Protein AF-K9VUQ5-F1 (afdb_monomer)

Nearest PDB structures (foldseek):
  5mh3-assembly1_B  TM=8.249E-01  e=7.257E-09  Magallana gigas
  5mh2-assembly2_D  TM=8.139E-01  e=1.874E-08  Magallana gigas
  8jea-assembly1_D  TM=8.237E-01  e=3.919E-08  Magallana gigas
  5idb-assembly1_A  TM=8.274E-01  e=6.639E-08  Magallana gigas

Structure (mmCIF, N/CA/C/O backbone):
data_AF-K9VUQ5-F1
#
_entry.id   AF-K9VUQ5-F1
#
loop_
_atom_site.group_PDB
_atom_site.id
_atom_site.type_symbol
_atom_site.label_atom_id
_atom_site.label_alt_id
_atom_site.label_comp_id
_atom_site.label_asym_id
_atom_site.label_entity_id
_atom_site.label_seq_id
_atom_site.pdbx_PDB_ins_code
_atom_site.Cartn_x
_atom_site.Cartn_y
_atom_site.Cartn_z
_atom_site.occupancy
_atom_site.B_iso_or_equiv
_atom_site.auth_seq_id
_atom_site.auth_comp_id
_atom_site.auth_asym_id
_atom_site.auth_atom_id
_atom_site.pdbx_PDB_model_num
ATOM 1 N N . MET A 1 1 ? -38.037 -25.440 18.775 1.00 48.84 1 MET A N 1
ATOM 2 C CA . MET A 1 1 ? -38.163 -24.952 20.165 1.00 48.84 1 MET A CA 1
ATOM 3 C C . MET A 1 1 ? -39.596 -24.465 20.333 1.00 48.84 1 MET A C 1
ATOM 5 O O . MET A 1 1 ? -39.983 -23.509 19.670 1.00 48.84 1 MET A O 1
ATOM 9 N N . GLU A 1 2 ? -40.424 -25.230 21.042 1.00 38.12 2 GLU A N 1
ATOM 10 C CA . GLU A 1 2 ? -41.882 -25.057 21.066 1.00 38.12 2 GLU A CA 1
ATOM 11 C C . GLU A 1 2 ? -42.329 -23.826 21.869 1.00 38.12 2 GLU A C 1
ATOM 13 O O . GLU A 1 2 ? -41.774 -23.499 22.917 1.00 38.12 2 GLU A O 1
ATOM 18 N N . ARG A 1 3 ? -43.393 -23.163 21.392 1.00 41.94 3 ARG A N 1
ATOM 19 C CA . ARG A 1 3 ? -44.036 -21.991 22.024 1.00 41.94 3 ARG A CA 1
ATOM 20 C C . ARG A 1 3 ? -44.615 -22.270 23.426 1.00 41.94 3 ARG A C 1
ATOM 22 O O . ARG A 1 3 ? -45.035 -21.328 24.096 1.00 41.94 3 ARG A O 1
ATOM 29 N N . SER A 1 4 ? -44.646 -23.526 23.867 1.00 36.38 4 SER A N 1
ATOM 30 C CA . SER A 1 4 ? -45.128 -23.973 25.179 1.00 36.38 4 SER A CA 1
ATOM 31 C C . SER A 1 4 ? -44.138 -23.677 26.316 1.00 36.38 4 SER A C 1
ATOM 33 O O . SER A 1 4 ? -44.579 -23.310 27.402 1.00 36.38 4 SER A O 1
ATOM 35 N N . SER A 1 5 ? -42.819 -23.707 26.078 1.00 45.66 5 SER A N 1
ATOM 36 C CA . SER A 1 5 ? -41.818 -23.451 27.136 1.00 45.66 5 SER A CA 1
ATOM 37 C C . SER A 1 5 ? -41.701 -21.980 27.561 1.00 45.66 5 SER A C 1
ATOM 39 O O . SER A 1 5 ? -41.252 -21.701 28.667 1.00 45.66 5 SER A O 1
ATOM 41 N N . LEU A 1 6 ? -42.135 -21.024 26.731 1.00 43.19 6 LEU A N 1
ATOM 42 C CA . LEU A 1 6 ? -42.041 -19.587 27.042 1.00 43.19 6 LEU A CA 1
ATOM 43 C C . LEU A 1 6 ? -43.149 -19.073 27.975 1.00 43.19 6 LEU A C 1
ATOM 45 O O . LEU A 1 6 ? -43.000 -18.000 28.553 1.00 43.19 6 LEU A O 1
ATOM 49 N N . ARG A 1 7 ? -44.258 -19.810 28.139 1.00 43.62 7 ARG A N 1
ATOM 50 C CA . ARG A 1 7 ? -45.350 -19.389 29.037 1.00 43.62 7 ARG A CA 1
ATOM 51 C C . ARG A 1 7 ? -45.044 -19.667 30.509 1.00 43.62 7 ARG A C 1
ATOM 53 O O . ARG A 1 7 ? -45.490 -18.897 31.350 1.00 43.62 7 ARG A O 1
ATOM 60 N N . ASN A 1 8 ? -44.220 -20.674 30.805 1.00 41.41 8 ASN A N 1
ATOM 61 C CA . ASN A 1 8 ? -43.846 -21.006 32.184 1.00 41.41 8 ASN A CA 1
ATOM 62 C C . ASN A 1 8 ? -42.794 -20.052 32.775 1.00 41.41 8 ASN A C 1
ATOM 64 O O . ASN A 1 8 ? -42.746 -19.888 33.983 1.00 41.41 8 ASN A O 1
ATOM 68 N N . LEU A 1 9 ? -42.027 -19.335 31.946 1.00 44.56 9 LEU A N 1
ATOM 69 C CA . LEU A 1 9 ? -41.066 -18.322 32.413 1.00 44.56 9 LEU A CA 1
ATOM 70 C C . LEU A 1 9 ? -41.719 -17.008 32.876 1.00 44.56 9 LEU A C 1
ATOM 72 O O . LEU A 1 9 ? -41.051 -16.168 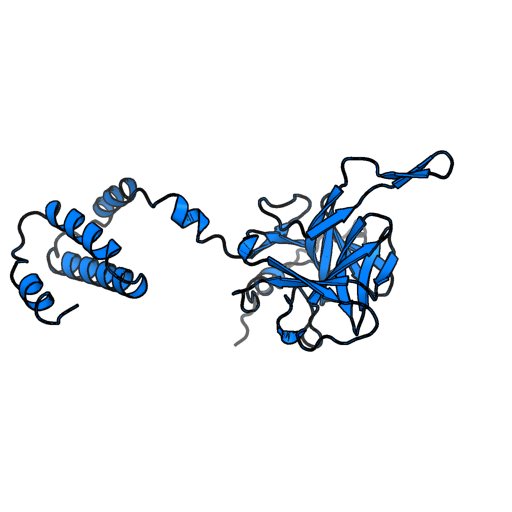33.469 1.00 44.56 9 LEU A O 1
ATOM 76 N N . LYS A 1 10 ? -43.014 -16.800 32.605 1.00 40.81 10 LYS A N 1
ATOM 77 C CA . LYS A 1 10 ? -43.713 -15.548 32.941 1.00 40.81 10 LYS A CA 1
ATOM 78 C C . LYS A 1 10 ? -44.350 -15.547 34.337 1.00 40.81 10 LYS A C 1
ATOM 80 O O . LYS A 1 10 ? -44.844 -14.504 34.748 1.00 40.81 10 LYS A O 1
ATOM 85 N N . ALA A 1 11 ? -44.361 -16.684 35.037 1.00 40.41 11 ALA A N 1
ATOM 86 C CA . ALA A 1 11 ? -45.108 -16.866 36.285 1.00 40.41 11 ALA A CA 1
ATOM 87 C C . ALA A 1 11 ? -44.246 -16.876 37.565 1.00 40.41 11 ALA A C 1
ATOM 89 O O . ALA A 1 11 ? -44.804 -16.958 38.652 1.00 40.41 11 ALA A O 1
ATOM 90 N N . GLU A 1 12 ? -42.919 -16.754 37.463 1.00 44.44 12 GLU A N 1
ATOM 91 C CA . GLU A 1 12 ? -41.999 -16.882 38.611 1.00 44.44 12 GLU A CA 1
ATOM 92 C C . GLU A 1 12 ? -41.238 -15.597 38.973 1.00 44.44 12 GLU A C 1
ATOM 94 O O . GLU A 1 12 ? -40.367 -15.616 39.833 1.00 44.44 12 GLU A O 1
ATOM 99 N N . PHE A 1 13 ? -41.586 -14.449 38.384 1.00 42.06 13 PHE A N 1
ATOM 100 C CA . PHE A 1 13 ? -40.998 -13.158 38.767 1.00 42.06 13 PHE A CA 1
ATOM 101 C C . PHE A 1 13 ? -41.789 -12.519 39.921 1.00 42.06 13 PHE A C 1
ATOM 103 O O . PHE A 1 13 ? -42.431 -11.479 39.776 1.00 42.06 13 PHE A O 1
ATOM 110 N N . VAL A 1 14 ? -41.783 -13.180 41.079 1.00 47.03 14 VAL A N 1
ATOM 111 C CA . VAL A 1 14 ? -42.100 -12.538 42.360 1.00 47.03 14 VAL A CA 1
ATOM 112 C C . VAL A 1 14 ? -40.761 -12.138 42.961 1.00 47.03 14 VAL A C 1
ATOM 114 O O . VAL A 1 14 ? -39.924 -12.993 43.215 1.00 47.03 14 VAL A O 1
ATOM 117 N N . ALA A 1 15 ? -40.545 -10.832 43.114 1.00 45.41 15 ALA A N 1
ATOM 118 C CA . ALA A 1 15 ? -39.272 -10.250 43.520 1.00 45.41 15 ALA A CA 1
ATOM 119 C C . ALA A 1 15 ? -38.784 -10.818 44.864 1.00 45.41 15 ALA A C 1
ATOM 121 O O . ALA A 1 15 ? -39.223 -10.389 45.932 1.00 45.41 15 ALA A O 1
ATOM 122 N N . THR A 1 16 ? -37.842 -11.753 44.803 1.00 49.34 16 THR A N 1
ATOM 123 C CA . THR A 1 16 ? -37.034 -12.176 45.943 1.00 49.34 16 THR A CA 1
ATOM 124 C C . THR A 1 16 ? -35.570 -12.078 45.547 1.00 49.34 16 THR A C 1
ATOM 126 O O . THR A 1 16 ? -35.082 -12.878 44.763 1.00 49.34 16 THR A O 1
ATOM 129 N N . ASP A 1 17 ? -34.903 -11.085 46.129 1.00 52.75 17 ASP A N 1
ATOM 130 C CA . ASP A 1 17 ? -33.457 -10.859 46.116 1.00 52.75 17 ASP A CA 1
ATOM 131 C C . ASP A 1 17 ? -32.807 -10.493 44.750 1.00 52.75 17 ASP A C 1
ATOM 133 O O . ASP A 1 17 ? -32.582 -11.359 43.900 1.00 52.75 17 ASP A O 1
ATOM 137 N N . PRO A 1 18 ? -32.392 -9.221 44.548 1.00 55.34 18 PRO A N 1
ATOM 138 C CA . PRO A 1 18 ? -31.758 -8.760 43.307 1.00 55.34 18 PRO A CA 1
ATOM 139 C C . PRO A 1 18 ? -30.429 -9.463 42.970 1.00 55.34 18 PRO A C 1
ATOM 141 O O . PRO A 1 18 ? -29.940 -9.340 41.844 1.00 55.34 18 PRO A O 1
ATOM 144 N N . VAL A 1 19 ? -29.825 -10.204 43.907 1.00 53.72 19 VAL A N 1
ATOM 145 C CA . VAL A 1 19 ? -28.597 -10.973 43.655 1.00 53.72 19 VAL A CA 1
ATOM 146 C C . VAL A 1 19 ? -28.879 -12.270 42.884 1.00 53.72 19 VAL A C 1
ATOM 148 O O . VAL A 1 19 ? -28.061 -12.661 42.046 1.00 53.72 19 VAL A O 1
ATOM 151 N N . GLN A 1 20 ? -30.032 -12.918 43.094 1.00 56.69 20 GLN A N 1
ATOM 152 C CA . GLN A 1 20 ? -30.390 -14.146 42.364 1.00 56.69 20 GLN A CA 1
ATOM 153 C C . GLN A 1 20 ? -30.777 -13.862 40.903 1.00 56.69 20 GLN A C 1
ATOM 155 O O . GLN A 1 20 ? -30.448 -14.646 40.008 1.00 56.69 20 GLN A O 1
ATOM 160 N N . ASP A 1 21 ? -31.358 -12.692 40.635 1.00 59.81 21 ASP A N 1
ATOM 161 C CA . ASP A 1 21 ? -31.778 -12.281 39.290 1.00 59.81 21 ASP A CA 1
ATOM 162 C C . ASP A 1 21 ? -30.604 -12.053 38.324 1.00 59.81 21 ASP A C 1
ATOM 164 O O . ASP A 1 21 ? -30.728 -12.248 37.109 1.00 59.81 21 ASP A O 1
ATOM 168 N N . LEU A 1 22 ? -29.419 -11.704 38.836 1.00 59.09 22 LEU A N 1
ATOM 169 C CA . LEU A 1 22 ? -28.248 -11.449 37.996 1.00 59.09 22 LEU A CA 1
ATOM 170 C C . LEU A 1 22 ? -27.691 -12.734 37.355 1.00 59.09 22 LEU A C 1
ATOM 172 O O . LEU A 1 22 ? -27.205 -12.702 36.219 1.00 59.09 22 LEU A O 1
ATOM 176 N N . ASP A 1 23 ? -27.766 -13.870 38.052 1.00 60.41 23 ASP A N 1
ATOM 177 C CA . ASP A 1 23 ? -27.274 -15.154 37.535 1.00 60.41 23 ASP A CA 1
ATOM 178 C C . ASP A 1 23 ? -28.231 -15.741 36.482 1.00 60.41 23 ASP A C 1
ATOM 180 O O . ASP A 1 23 ? -27.802 -16.319 35.477 1.00 60.41 23 ASP A O 1
ATOM 184 N N . ILE A 1 24 ? -29.533 -15.476 36.637 1.00 68.25 24 ILE A N 1
ATOM 185 C CA . ILE A 1 24 ? -30.567 -15.782 35.640 1.00 68.25 24 ILE A CA 1
ATOM 186 C C . ILE A 1 24 ? -30.350 -14.941 34.373 1.00 68.25 24 ILE A C 1
ATOM 188 O O . ILE A 1 24 ? -30.341 -15.482 33.264 1.00 68.25 24 ILE A O 1
ATOM 192 N N . MET A 1 25 ? -30.076 -13.640 34.515 1.00 65.25 25 MET A N 1
ATOM 193 C CA . MET A 1 25 ? -29.804 -12.749 33.378 1.00 65.25 25 MET A CA 1
ATOM 194 C C . MET A 1 25 ? -28.535 -13.145 32.607 1.00 65.25 25 MET A C 1
ATOM 196 O O . MET A 1 25 ? -28.525 -13.111 31.372 1.00 65.25 25 MET A O 1
ATOM 200 N N . LYS A 1 26 ? -27.483 -13.605 33.300 1.00 64.25 26 LYS A N 1
ATOM 201 C CA . LYS A 1 26 ? -26.277 -14.159 32.657 1.00 64.25 26 LYS A CA 1
ATOM 202 C C . LYS A 1 26 ? -26.592 -15.403 31.826 1.00 64.25 26 LYS A C 1
ATOM 204 O O . LYS A 1 26 ? -26.171 -15.469 30.670 1.00 64.25 26 LYS A O 1
ATOM 209 N N . ARG A 1 27 ? -27.370 -16.350 32.363 1.00 71.56 27 ARG A N 1
ATOM 210 C CA . ARG A 1 27 ? -27.787 -17.568 31.638 1.00 71.56 27 ARG A CA 1
ATOM 211 C C . ARG A 1 27 ? -28.717 -17.274 30.461 1.00 71.56 27 ARG A C 1
ATOM 213 O O . ARG A 1 27 ? -28.626 -17.942 29.439 1.00 71.56 27 ARG A O 1
ATOM 220 N N . LEU A 1 28 ? -29.579 -16.264 30.567 1.00 66.06 28 LEU A N 1
ATOM 221 C CA . LEU A 1 28 ? -30.448 -15.851 29.461 1.00 66.06 28 LEU A CA 1
ATOM 222 C C . LEU A 1 28 ? -29.658 -15.161 28.340 1.00 66.06 28 LEU A C 1
ATOM 224 O O . LEU A 1 28 ? -29.925 -15.406 27.166 1.00 66.06 28 LEU A O 1
ATOM 228 N N . SER A 1 29 ? -28.645 -14.354 28.676 1.00 68.62 29 SER A N 1
ATOM 229 C CA . SER A 1 29 ? -27.819 -13.662 27.675 1.00 68.62 29 SER A CA 1
ATOM 230 C C . SER A 1 29 ? -26.992 -14.599 26.786 1.00 68.62 29 SER A C 1
ATOM 232 O O . SER A 1 29 ? -26.727 -14.255 25.637 1.00 68.62 29 SER A O 1
ATOM 234 N N . SER A 1 30 ? -26.626 -15.793 27.268 1.00 70.56 30 SER A N 1
ATOM 235 C CA . SER A 1 30 ? -25.891 -16.787 26.471 1.00 70.56 30 SER A CA 1
ATOM 236 C C . SER A 1 30 ? -26.783 -17.586 25.516 1.00 70.56 30 SER A C 1
ATOM 238 O O . SER A 1 30 ? -26.273 -18.253 24.617 1.00 70.56 30 SER A O 1
ATOM 240 N N . LEU A 1 31 ? -28.106 -17.506 25.685 1.00 70.75 31 LEU A N 1
ATOM 241 C CA . LEU A 1 31 ? -29.096 -18.228 24.884 1.00 70.75 31 LEU A CA 1
ATOM 242 C C . LEU A 1 31 ? -29.777 -17.345 23.827 1.00 70.75 31 LEU A C 1
ATOM 244 O O . LEU A 1 31 ? -30.563 -17.850 23.025 1.00 70.75 31 LEU A O 1
ATOM 248 N N . LEU A 1 32 ? -29.494 -16.038 23.812 1.00 73.62 32 LEU A N 1
ATOM 249 C CA . LEU A 1 32 ? -30.168 -15.069 22.951 1.00 73.62 32 LEU A CA 1
ATOM 250 C C . LEU A 1 32 ? -29.216 -14.437 21.921 1.00 73.62 32 LEU A C 1
ATOM 252 O O . LEU A 1 32 ? -28.046 -14.199 22.220 1.00 73.62 32 LEU A O 1
ATOM 256 N N . PRO A 1 33 ? -29.706 -14.100 20.711 1.00 76.75 33 PRO A N 1
ATOM 257 C CA . PRO A 1 33 ? -28.943 -13.308 19.750 1.00 76.75 33 PRO A CA 1
ATOM 258 C C . PRO A 1 33 ? -28.542 -11.952 20.347 1.00 76.75 33 PRO A C 1
ATOM 260 O O . PRO A 1 33 ? -29.331 -11.334 21.065 1.00 76.75 33 PRO A O 1
ATOM 263 N N . ALA A 1 34 ? -27.354 -11.446 19.998 1.00 65.56 34 ALA A N 1
ATOM 264 C CA . ALA A 1 34 ? -26.792 -10.218 20.576 1.00 65.56 34 ALA A CA 1
ATOM 265 C C . ALA A 1 34 ? -27.733 -8.999 20.488 1.00 65.56 34 ALA A C 1
ATOM 267 O O . ALA A 1 34 ? -27.791 -8.198 21.418 1.00 65.56 34 ALA A O 1
ATOM 268 N N . SER A 1 35 ? -28.524 -8.890 19.414 1.00 58.50 35 SER A N 1
ATOM 269 C CA . SER A 1 35 ? -29.516 -7.822 19.247 1.00 58.50 35 SER A CA 1
ATOM 270 C C . SER A 1 35 ? -30.644 -7.870 20.284 1.00 58.50 35 SER A C 1
ATOM 272 O O . SER A 1 35 ? -31.128 -6.822 20.691 1.00 58.50 35 SER A O 1
ATOM 274 N N . VAL A 1 36 ? -31.035 -9.063 20.739 1.00 69.75 36 VAL A N 1
ATOM 275 C CA . VAL A 1 36 ? -32.108 -9.274 21.726 1.00 69.75 36 VAL A CA 1
ATOM 276 C C . VAL A 1 36 ? -31.578 -9.083 23.148 1.00 69.75 36 VAL A C 1
ATOM 278 O O . VAL A 1 36 ? -32.263 -8.505 23.992 1.00 69.75 36 VAL A O 1
ATOM 281 N N . ALA A 1 37 ? -30.335 -9.505 23.404 1.00 70.25 37 ALA A N 1
ATOM 282 C CA . ALA A 1 37 ? -29.682 -9.330 24.699 1.00 70.25 37 ALA A CA 1
ATOM 283 C C . ALA A 1 37 ? -29.537 -7.843 25.074 1.00 70.25 37 ALA A C 1
ATOM 285 O O . ALA A 1 37 ? -29.844 -7.463 26.202 1.00 70.25 37 ALA A O 1
ATOM 286 N N . SER A 1 38 ? -29.150 -6.981 24.125 1.00 67.56 38 SER A N 1
ATOM 287 C CA . SER A 1 38 ? -29.040 -5.536 24.372 1.00 67.56 38 SER A CA 1
ATOM 288 C C . SER A 1 38 ? -30.385 -4.893 24.721 1.00 67.56 38 SER A C 1
ATOM 290 O O . SER A 1 38 ? -30.449 -4.070 25.632 1.00 67.56 38 SER A O 1
ATOM 292 N N . THR A 1 39 ? -31.475 -5.286 24.053 1.00 69.62 39 THR A N 1
ATOM 293 C CA . THR A 1 39 ? -32.817 -4.754 24.345 1.00 69.62 39 THR A CA 1
ATOM 294 C C . THR A 1 39 ? -33.326 -5.207 25.715 1.00 69.62 39 THR A C 1
ATOM 296 O O . THR A 1 39 ? -33.911 -4.407 26.442 1.00 69.62 39 THR A O 1
ATOM 299 N N . LEU A 1 40 ? -33.058 -6.460 26.102 1.00 72.81 40 LEU A N 1
ATOM 300 C CA . LEU A 1 40 ? -33.396 -6.988 27.428 1.00 72.81 40 LEU A CA 1
ATOM 301 C C . LEU A 1 40 ? -32.645 -6.275 28.553 1.00 72.81 40 LEU A C 1
ATOM 303 O O . LEU A 1 40 ? -33.249 -5.978 29.579 1.00 72.81 40 LEU A O 1
ATOM 307 N N . PHE A 1 41 ? -31.365 -5.946 28.356 1.00 71.50 41 PHE A N 1
ATOM 308 C CA . PHE A 1 41 ? -30.593 -5.184 29.341 1.00 71.50 41 PHE A CA 1
ATOM 309 C C . PHE A 1 41 ? -31.161 -3.779 29.555 1.00 71.50 41 PHE A C 1
ATOM 311 O O . PHE A 1 41 ? -31.337 -3.361 30.697 1.00 71.50 41 PHE A O 1
ATOM 318 N N . VAL A 1 42 ? -31.505 -3.071 28.474 1.00 72.31 42 VAL A N 1
ATOM 319 C CA . VAL A 1 42 ? -32.119 -1.735 28.567 1.00 72.31 42 VAL A CA 1
ATOM 320 C C . VAL A 1 42 ? -33.490 -1.808 29.248 1.00 72.31 42 VAL A C 1
ATOM 322 O O . VAL A 1 42 ? -33.787 -0.986 30.114 1.00 72.31 42 VAL A O 1
ATOM 325 N N . ALA A 1 43 ? -34.306 -2.812 28.913 1.00 71.06 43 ALA A N 1
ATOM 326 C CA . ALA A 1 43 ? -35.621 -3.007 29.521 1.00 71.06 43 ALA A CA 1
ATOM 327 C C . ALA A 1 43 ? -35.536 -3.355 31.018 1.00 71.06 43 ALA A C 1
ATOM 329 O O . ALA A 1 43 ? -36.284 -2.793 31.816 1.00 71.06 43 ALA A O 1
ATOM 330 N N . ALA A 1 44 ? -34.601 -4.223 31.414 1.00 75.56 44 ALA A N 1
ATOM 331 C CA . ALA A 1 44 ? -34.370 -4.570 32.815 1.00 75.56 44 ALA A CA 1
ATOM 332 C C . ALA A 1 44 ? -33.888 -3.358 33.628 1.00 75.56 44 ALA A C 1
ATOM 334 O O . ALA A 1 44 ? -34.343 -3.144 34.751 1.00 75.56 44 ALA A O 1
ATOM 335 N N . PHE A 1 45 ? -33.029 -2.520 33.042 1.00 72.44 45 PHE A N 1
ATOM 336 C CA . PHE A 1 45 ? -32.558 -1.294 33.685 1.00 72.44 45 PHE A CA 1
ATOM 337 C C . PHE A 1 45 ? -33.695 -0.281 33.887 1.00 72.44 45 PHE A C 1
ATOM 339 O O . PHE A 1 45 ? -33.833 0.291 34.967 1.00 72.44 45 PHE A O 1
ATOM 346 N N . ALA A 1 46 ? -34.553 -0.108 32.877 1.00 70.31 46 ALA A N 1
ATOM 347 C CA . ALA A 1 46 ? -35.722 0.766 32.962 1.00 70.31 46 ALA A CA 1
ATOM 348 C C . ALA A 1 46 ? -36.751 0.273 33.998 1.00 70.31 46 ALA A C 1
ATOM 350 O O . ALA A 1 46 ? -37.273 1.076 34.771 1.00 70.31 46 ALA A O 1
ATOM 351 N N . ALA A 1 47 ? -37.007 -1.038 34.055 1.00 73.81 47 ALA A N 1
ATOM 352 C CA . ALA A 1 47 ? -37.906 -1.639 35.040 1.00 73.81 47 ALA A CA 1
ATOM 353 C C . ALA A 1 47 ? -37.363 -1.503 36.474 1.00 73.81 47 ALA A C 1
ATOM 355 O O . ALA A 1 47 ? -38.108 -1.152 37.387 1.00 73.81 47 ALA A O 1
ATOM 356 N N . CYS A 1 48 ? -36.055 -1.704 36.668 1.00 70.81 48 CYS A N 1
ATOM 357 C CA . CYS A 1 48 ? -35.408 -1.539 37.969 1.00 70.81 48 CYS A CA 1
ATOM 358 C C . CYS A 1 48 ? -35.453 -0.077 38.454 1.00 70.81 48 CYS A C 1
ATOM 360 O O . CYS A 1 48 ? -35.742 0.181 39.623 1.00 70.81 48 CYS A O 1
ATOM 362 N N . ALA A 1 49 ? -35.258 0.886 37.543 1.00 69.62 49 ALA A N 1
ATOM 363 C CA . ALA A 1 49 ? -35.376 2.313 37.843 1.00 69.62 49 ALA A CA 1
ATOM 364 C C . ALA A 1 49 ? -36.811 2.728 38.224 1.00 69.62 49 ALA A C 1
ATOM 366 O O . ALA A 1 49 ? -36.991 3.555 39.114 1.00 69.62 49 ALA A O 1
ATOM 367 N N . GLN A 1 50 ? -37.837 2.137 37.597 1.00 73.62 50 GLN A N 1
ATOM 368 C CA . GLN A 1 50 ? -39.241 2.380 37.960 1.00 73.62 50 GLN A CA 1
ATOM 369 C C . GLN A 1 50 ? -39.625 1.765 39.310 1.00 73.62 50 GLN A C 1
ATOM 371 O O . GLN A 1 50 ? -40.427 2.349 40.035 1.00 73.62 50 GLN A O 1
ATOM 376 N N . ALA A 1 51 ? -39.056 0.609 39.659 1.00 73.94 51 ALA A N 1
ATOM 377 C CA . ALA A 1 51 ? -39.362 -0.082 40.910 1.00 73.94 51 ALA A CA 1
ATOM 378 C C . ALA A 1 51 ? -38.758 0.598 42.153 1.00 73.94 51 ALA A C 1
ATOM 380 O O . ALA A 1 51 ? -39.253 0.385 43.256 1.00 73.94 51 ALA A O 1
ATOM 381 N N . ASN A 1 52 ? -37.718 1.428 41.994 1.00 68.56 52 ASN A N 1
ATOM 382 C CA . ASN A 1 52 ? -37.004 2.056 43.109 1.00 68.56 52 ASN A CA 1
ATOM 383 C C . ASN A 1 52 ? -36.831 3.576 42.917 1.00 68.56 52 ASN A C 1
ATOM 385 O O . ASN A 1 52 ? -35.710 4.054 42.725 1.00 68.56 52 ASN A O 1
ATOM 389 N N . PRO A 1 53 ? -37.913 4.371 43.032 1.00 68.50 53 PRO A N 1
ATOM 390 C CA . PRO A 1 53 ? -37.875 5.822 42.810 1.00 68.50 53 PRO A CA 1
ATOM 391 C C . PRO A 1 53 ? -37.021 6.601 43.833 1.00 68.50 53 PRO A C 1
ATOM 393 O O . PRO A 1 53 ? -36.770 7.788 43.640 1.00 68.50 53 PRO A O 1
ATOM 396 N N . GLY A 1 54 ? -36.560 5.954 44.912 1.00 64.06 54 GLY A N 1
ATOM 397 C CA . GLY A 1 54 ? -35.684 6.545 45.933 1.00 64.06 54 GLY A CA 1
ATOM 398 C C . GLY A 1 54 ? -34.178 6.434 45.653 1.00 64.06 54 GLY A C 1
ATOM 399 O O . GLY A 1 54 ? -33.388 7.048 46.367 1.00 64.06 54 GLY A O 1
ATOM 400 N N . VAL A 1 55 ? -33.753 5.683 44.629 1.00 60.41 55 VAL A N 1
ATOM 401 C CA . VAL A 1 55 ? -32.329 5.527 44.280 1.00 60.41 55 VAL A CA 1
ATOM 402 C C . VAL A 1 55 ? -31.919 6.669 43.347 1.00 60.41 55 VAL A C 1
ATOM 404 O O . VAL A 1 55 ? -31.797 6.516 42.136 1.00 60.41 55 VAL A O 1
ATOM 407 N N . THR A 1 56 ? -31.741 7.860 43.917 1.00 53.16 56 THR A N 1
ATOM 408 C CA . THR A 1 56 ? -31.321 9.076 43.192 1.00 53.16 56 THR A CA 1
ATOM 409 C C . THR A 1 56 ? -29.802 9.219 43.077 1.00 53.16 56 THR A C 1
ATOM 411 O O . THR A 1 56 ? -29.314 10.112 42.385 1.00 53.16 56 THR A O 1
ATOM 414 N N . GLN A 1 57 ? -29.029 8.331 43.708 1.00 51.09 57 GLN A N 1
ATOM 415 C CA . GLN A 1 57 ? -27.574 8.339 43.612 1.00 51.09 57 GLN A CA 1
ATOM 416 C C . GLN A 1 57 ? -27.062 7.282 42.632 1.00 51.09 57 GLN A C 1
ATOM 418 O O . GLN A 1 57 ? -26.879 6.112 42.959 1.00 51.09 57 GLN A O 1
ATOM 423 N N . VAL A 1 58 ? -26.730 7.753 41.428 1.00 52.41 58 VAL A N 1
ATOM 424 C CA . VAL A 1 58 ? -26.003 7.017 40.375 1.00 52.41 58 VAL A CA 1
ATOM 425 C C . VAL A 1 58 ? -24.666 6.436 40.884 1.00 52.41 58 VAL A C 1
ATOM 427 O O . VAL A 1 58 ? -24.130 5.508 40.285 1.00 52.41 58 VAL A O 1
ATOM 430 N N . SER A 1 59 ? -24.137 6.922 42.013 1.00 49.78 59 SER A N 1
ATOM 431 C CA . SER A 1 59 ? -22.850 6.508 42.590 1.00 49.78 59 SER A CA 1
ATOM 432 C C . SER A 1 59 ? -22.797 5.046 43.053 1.00 49.78 59 SER A C 1
ATOM 434 O O . SER A 1 59 ? -21.719 4.462 43.013 1.00 49.78 59 SER A O 1
ATOM 436 N N . GLN A 1 60 ? -23.917 4.411 43.423 1.00 48.03 60 GLN A N 1
ATOM 437 C CA . GLN A 1 60 ? -23.900 3.004 43.863 1.00 48.03 60 GLN A CA 1
ATOM 438 C C . GLN A 1 60 ? -23.941 1.987 42.711 1.00 48.03 60 GLN A C 1
ATOM 440 O O . GLN A 1 60 ? -23.573 0.830 42.900 1.00 48.03 60 GLN A O 1
ATOM 445 N N . ILE A 1 61 ? -24.307 2.409 41.497 1.00 49.62 61 ILE A N 1
ATOM 446 C CA . ILE A 1 61 ? -24.338 1.526 40.317 1.00 49.62 61 ILE A CA 1
ATOM 447 C C . ILE A 1 61 ? -22.926 1.324 39.734 1.00 49.62 61 ILE A C 1
ATOM 449 O O . ILE A 1 61 ? -22.640 0.290 39.129 1.00 49.62 61 ILE A O 1
ATOM 453 N N . TRP A 1 62 ? -21.996 2.250 39.992 1.00 44.72 62 TRP A N 1
ATOM 454 C CA . TRP A 1 62 ? -20.610 2.147 39.521 1.00 44.72 62 TRP A CA 1
ATOM 455 C C . TRP A 1 62 ? -19.811 1.005 40.168 1.00 44.72 62 TRP A C 1
ATOM 457 O O . TRP A 1 62 ? -18.863 0.529 39.555 1.00 44.72 62 TRP A O 1
ATOM 467 N N . HIS A 1 63 ? -20.220 0.473 41.325 1.00 43.38 63 HIS A N 1
ATOM 468 C CA . HIS A 1 63 ? -19.525 -0.668 41.938 1.00 43.38 63 HIS A CA 1
ATOM 469 C C . HIS A 1 63 ? -19.859 -2.033 41.305 1.00 43.38 63 HIS A C 1
ATOM 471 O O . HIS A 1 63 ? -19.131 -3.000 41.520 1.00 43.38 63 HIS A O 1
ATOM 477 N N . ILE A 1 64 ? -20.906 -2.132 40.475 1.00 47.41 64 ILE A N 1
ATOM 478 C CA . ILE A 1 64 ? -21.229 -3.373 39.739 1.00 47.41 64 ILE A CA 1
ATOM 479 C C . ILE A 1 64 ? -20.400 -3.481 38.441 1.00 47.41 64 ILE A C 1
ATOM 481 O O . ILE A 1 64 ? -20.173 -4.578 37.929 1.00 47.41 64 ILE A O 1
ATOM 485 N N . SER A 1 65 ? -19.865 -2.362 37.942 1.00 44.47 65 SER A N 1
ATOM 486 C CA . SER A 1 65 ? -18.991 -2.318 36.758 1.00 44.47 65 SER A CA 1
ATOM 487 C C . SER A 1 65 ? -17.685 -3.101 36.956 1.00 44.47 65 SER A C 1
ATOM 489 O O . SER A 1 65 ? -17.232 -3.781 36.037 1.00 44.47 65 SER A O 1
ATOM 491 N N . ASP A 1 66 ? -17.117 -3.093 38.165 1.00 42.66 66 ASP A N 1
ATOM 492 C CA . ASP A 1 66 ? -15.790 -3.677 38.424 1.00 42.66 66 ASP A CA 1
ATOM 493 C C . ASP A 1 66 ? -15.777 -5.215 38.498 1.00 42.66 66 ASP A C 1
ATOM 495 O O . ASP A 1 66 ? -14.714 -5.836 38.519 1.00 42.66 66 ASP A O 1
ATOM 499 N N . SER A 1 67 ? -16.946 -5.864 38.505 1.00 45.72 67 SER A N 1
ATOM 500 C CA . SER A 1 67 ? -17.068 -7.327 38.621 1.00 45.72 67 SER A CA 1
ATOM 501 C C . SER A 1 67 ? -17.593 -8.022 37.360 1.00 45.72 67 SER A C 1
ATOM 503 O O . SER A 1 67 ? -17.606 -9.258 37.288 1.00 45.72 67 SER A O 1
ATOM 505 N N . VAL A 1 68 ? -17.924 -7.272 36.303 1.00 45.44 68 VAL A N 1
ATOM 506 C CA . VAL A 1 68 ? -18.136 -7.861 34.977 1.00 45.44 68 VAL A CA 1
ATOM 507 C C . VAL A 1 68 ? -16.766 -8.088 34.344 1.00 45.44 68 VAL A C 1
ATOM 509 O O . VAL A 1 68 ? -16.208 -7.210 33.692 1.00 45.44 68 VAL A O 1
ATOM 512 N N . ARG A 1 69 ? -16.209 -9.297 34.509 1.00 47.94 69 ARG A N 1
ATOM 513 C CA . ARG A 1 69 ? -15.112 -9.776 33.654 1.00 47.94 69 ARG A CA 1
ATOM 514 C C . ARG A 1 69 ? -15.641 -9.872 32.227 1.00 47.94 69 ARG A C 1
ATOM 516 O O . ARG A 1 69 ? -16.112 -10.924 31.798 1.00 47.94 69 ARG A O 1
ATOM 523 N N . ILE A 1 70 ? -15.597 -8.759 31.500 1.00 52.75 70 ILE A N 1
ATOM 524 C CA . ILE A 1 70 ? -15.816 -8.745 30.061 1.00 52.75 70 ILE A CA 1
ATOM 525 C C . ILE A 1 70 ? -14.797 -9.732 29.498 1.00 52.75 70 ILE A C 1
ATOM 527 O O . ILE A 1 70 ? -13.595 -9.590 29.731 1.00 52.75 70 ILE A O 1
ATOM 531 N N . ASN A 1 71 ? -15.289 -10.788 28.849 1.00 52.12 71 ASN A N 1
ATOM 532 C CA . ASN A 1 71 ? -14.453 -11.834 28.279 1.00 52.12 71 ASN A CA 1
ATOM 533 C C . ASN A 1 71 ? -13.337 -11.156 27.461 1.00 52.12 71 ASN A C 1
ATOM 535 O O . ASN A 1 71 ? -13.663 -10.410 26.536 1.00 52.12 71 ASN A O 1
ATOM 539 N N . PRO A 1 72 ? -12.045 -11.373 27.769 1.00 57.50 72 PRO A N 1
ATOM 540 C CA . PRO A 1 72 ? -10.947 -10.699 27.073 1.00 57.50 72 PRO A CA 1
ATOM 541 C C . PRO A 1 72 ? -10.952 -10.967 25.557 1.00 57.50 72 PRO A C 1
ATOM 543 O O . PRO A 1 72 ? -10.376 -10.196 24.791 1.00 57.50 72 PRO A O 1
ATOM 546 N N . ASN A 1 73 ? -11.673 -11.995 25.096 1.00 54.25 73 ASN A N 1
ATOM 547 C CA . ASN A 1 73 ? -11.907 -12.248 23.676 1.00 54.25 73 ASN A CA 1
ATOM 548 C C . ASN A 1 73 ? -12.863 -11.244 23.002 1.00 54.25 73 ASN A C 1
ATOM 550 O O . ASN A 1 73 ? -12.775 -11.070 21.791 1.00 54.25 73 ASN A O 1
ATOM 554 N N . ILE A 1 74 ? -13.725 -10.533 23.742 1.00 54.91 74 ILE A N 1
ATOM 555 C CA . ILE A 1 74 ? -14.611 -9.492 23.183 1.00 54.91 74 ILE A CA 1
ATOM 556 C C . ILE A 1 74 ? -13.791 -8.291 22.697 1.00 54.91 74 ILE A C 1
ATOM 558 O O . ILE A 1 74 ? -14.061 -7.765 21.621 1.00 54.91 74 ILE A O 1
ATOM 562 N N . ASN A 1 75 ? -12.719 -7.917 23.401 1.00 51.03 75 ASN A N 1
ATOM 563 C CA . ASN A 1 75 ? -11.826 -6.847 22.941 1.00 51.03 75 ASN A CA 1
ATOM 564 C C . AS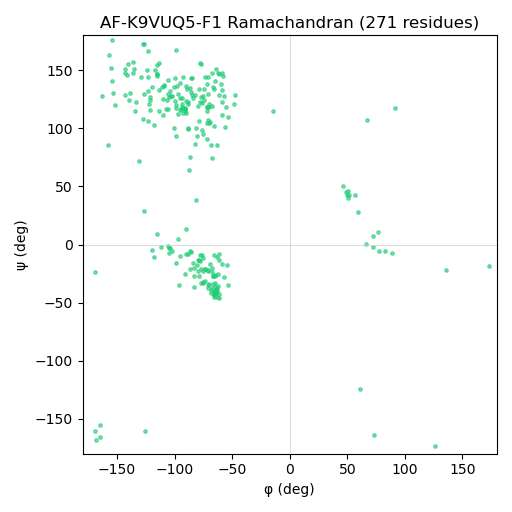N A 1 75 ? -11.062 -7.231 21.662 1.00 51.03 75 ASN A C 1
ATOM 566 O O . ASN A 1 75 ? -10.735 -6.362 20.856 1.00 51.03 75 ASN A O 1
ATOM 570 N N . LYS A 1 76 ? -10.836 -8.532 21.432 1.00 53.12 76 LYS A N 1
ATOM 571 C CA . LYS A 1 76 ? -10.240 -9.051 20.191 1.00 53.12 76 LYS A CA 1
ATOM 572 C C . LYS A 1 76 ? -11.228 -9.051 19.013 1.00 53.12 76 LYS A C 1
ATOM 574 O O . LYS A 1 76 ? -10.803 -9.007 17.867 1.00 53.12 76 LYS A O 1
ATOM 579 N N . LEU A 1 77 ? -12.532 -9.060 19.297 1.00 50.94 77 LEU A N 1
ATOM 580 C CA . LEU A 1 77 ? -13.623 -9.063 18.314 1.00 50.94 77 LEU A CA 1
ATOM 581 C C . LEU A 1 77 ? -14.037 -7.661 17.829 1.00 50.94 77 LEU A C 1
ATOM 583 O O . LEU A 1 77 ? -14.867 -7.564 16.928 1.00 50.94 77 LEU A O 1
ATOM 587 N N . ILE A 1 78 ? -13.495 -6.574 18.398 1.00 57.12 78 ILE A N 1
ATOM 588 C CA . ILE A 1 78 ? -13.987 -5.206 18.129 1.00 57.12 78 ILE A CA 1
ATOM 589 C C . ILE A 1 78 ? -12.927 -4.282 17.515 1.00 57.12 78 ILE A C 1
ATOM 591 O O . ILE A 1 78 ? -13.263 -3.168 17.109 1.00 57.12 78 ILE A O 1
ATOM 595 N N . SER A 1 79 ? -11.665 -4.698 17.362 1.00 73.38 79 SER A N 1
ATOM 596 C CA . SER A 1 79 ? -10.688 -3.839 16.688 1.00 73.38 79 SER A CA 1
ATOM 597 C C . SER A 1 79 ? -10.992 -3.778 15.184 1.00 73.38 79 SER A C 1
ATOM 599 O O . SER A 1 79 ? -10.579 -4.610 14.383 1.00 73.38 79 SER A O 1
ATOM 601 N N . ARG A 1 80 ? -11.808 -2.791 14.805 1.00 86.25 80 ARG A N 1
ATOM 602 C CA . ARG A 1 80 ? -12.169 -2.519 13.416 1.00 86.25 80 ARG A CA 1
ATOM 603 C C . ARG A 1 80 ? -10.955 -1.936 12.685 1.00 86.25 80 ARG A C 1
ATOM 605 O O . ARG A 1 80 ? -10.235 -1.131 13.286 1.00 86.25 80 ARG A O 1
ATOM 612 N N . PRO A 1 81 ? -10.772 -2.268 11.394 1.00 92.06 81 PRO A N 1
ATOM 613 C CA . PRO A 1 81 ? -9.816 -1.592 10.530 1.00 92.06 81 PRO A CA 1
ATOM 614 C C . PRO A 1 81 ? -9.943 -0.072 10.649 1.00 92.06 81 PRO A C 1
ATOM 616 O O . PRO A 1 81 ? -11.044 0.472 10.538 1.00 92.06 81 PRO A O 1
ATOM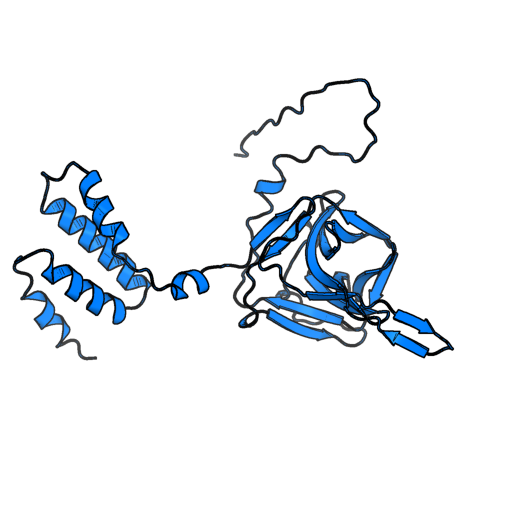 619 N N . ALA A 1 82 ? -8.827 0.613 10.888 1.00 93.00 82 ALA A N 1
ATOM 620 C CA . ALA A 1 82 ? -8.817 2.057 11.097 1.00 93.00 82 ALA A CA 1
ATOM 621 C C . ALA A 1 82 ? -7.577 2.708 10.485 1.00 93.00 82 ALA A C 1
ATOM 623 O O . ALA A 1 82 ? -6.496 2.124 10.461 1.00 93.00 82 ALA A O 1
ATOM 624 N N . TRP A 1 83 ? -7.736 3.944 10.020 1.00 94.81 83 TRP A N 1
ATOM 625 C CA . TRP A 1 83 ? -6.629 4.792 9.592 1.00 94.81 83 TRP A CA 1
ATOM 626 C C . TRP A 1 83 ? -6.150 5.624 10.778 1.00 94.81 83 TRP A C 1
ATOM 628 O O . TRP A 1 83 ? -6.905 6.447 11.293 1.00 94.81 83 TRP A O 1
ATOM 638 N N . VAL A 1 84 ? -4.905 5.422 11.204 1.00 95.69 84 VAL A N 1
ATOM 639 C CA . VAL A 1 84 ? -4.297 6.162 12.318 1.00 95.69 84 VAL A CA 1
ATOM 640 C C . VAL A 1 84 ? -3.285 7.156 11.773 1.00 95.69 84 VAL A C 1
ATOM 642 O O . VAL A 1 84 ? -2.365 6.770 11.055 1.00 95.69 84 VAL A O 1
ATOM 645 N N . VAL A 1 85 ? -3.458 8.435 12.114 1.00 96.56 85 VAL A N 1
ATOM 646 C CA . VAL A 1 85 ? -2.499 9.492 11.773 1.00 96.56 85 VAL A CA 1
ATOM 647 C C . VAL A 1 85 ? -1.190 9.259 12.530 1.00 96.56 85 VAL A C 1
ATOM 649 O O . VAL A 1 85 ? -1.203 8.986 13.727 1.00 96.56 85 VAL A O 1
ATOM 652 N N . THR A 1 86 ? -0.061 9.398 11.842 1.00 96.50 86 THR A N 1
ATOM 653 C CA . THR A 1 86 ? 1.289 9.299 12.411 1.00 96.50 86 THR A CA 1
ATOM 654 C C . THR A 1 86 ? 2.198 10.415 11.889 1.00 96.50 86 THR A C 1
ATOM 656 O O . THR A 1 86 ? 1.949 10.989 10.826 1.00 96.50 86 THR A O 1
ATOM 659 N N . ARG A 1 87 ? 3.248 10.722 12.663 1.00 96.81 87 ARG A N 1
ATOM 660 C CA . ARG A 1 87 ? 4.311 11.700 12.372 1.00 96.81 87 ARG A CA 1
ATOM 661 C C . ARG A 1 87 ? 5.723 11.105 12.493 1.00 96.81 87 ARG A C 1
ATOM 663 O O . ARG A 1 87 ? 6.651 11.814 12.864 1.00 96.81 87 ARG A O 1
ATOM 670 N N . GLY A 1 88 ? 5.880 9.805 12.251 1.00 94.44 88 GLY A N 1
ATOM 671 C CA . GLY A 1 88 ? 7.194 9.142 12.309 1.00 94.44 88 GLY A CA 1
ATOM 672 C C . GLY A 1 88 ? 7.205 7.803 13.032 1.00 94.44 88 GLY A C 1
ATOM 673 O O . GLY A 1 88 ? 8.071 6.970 12.784 1.00 94.44 88 GLY A O 1
ATOM 674 N N . GLU A 1 89 ? 6.220 7.570 13.893 1.00 96.94 89 GLU A N 1
ATOM 675 C CA . GLU A 1 89 ? 6.113 6.331 14.652 1.00 96.94 89 GLU A CA 1
ATOM 676 C C . GLU A 1 89 ? 5.153 5.361 13.974 1.00 96.94 89 GLU A C 1
ATOM 678 O O . GLU A 1 89 ? 4.015 5.709 13.653 1.00 96.94 89 GLU A O 1
ATOM 683 N N . LEU A 1 90 ? 5.585 4.119 13.779 1.00 97.75 90 LEU A N 1
ATOM 684 C CA . LEU A 1 90 ? 4.713 3.079 13.255 1.00 97.75 90 LEU A CA 1
ATOM 685 C C . LEU A 1 90 ? 3.656 2.708 14.314 1.00 97.75 90 LEU A C 1
ATOM 687 O O . LEU A 1 90 ? 4.027 2.204 15.378 1.00 97.75 90 LEU A O 1
ATOM 691 N N . PRO A 1 91 ? 2.350 2.888 14.044 1.00 97.38 91 PRO A N 1
ATOM 692 C CA . PRO A 1 91 ? 1.319 2.476 14.988 1.00 97.38 91 PRO A CA 1
ATOM 693 C C . PRO A 1 91 ? 1.333 0.959 15.225 1.00 97.38 91 PRO A C 1
ATOM 695 O O . PRO A 1 91 ? 1.614 0.169 14.319 1.00 97.38 91 PRO A O 1
ATOM 698 N N . LYS A 1 92 ? 0.971 0.530 16.440 1.00 96.50 92 LYS A N 1
ATOM 699 C CA . LYS A 1 92 ? 0.794 -0.898 16.753 1.00 96.50 92 LYS A CA 1
ATOM 700 C C . LYS A 1 92 ? -0.278 -1.514 15.847 1.00 96.50 92 LYS A C 1
ATOM 702 O O . LYS A 1 92 ? -1.251 -0.854 15.490 1.00 96.50 92 LYS A O 1
ATOM 707 N N . ASN A 1 93 ? -0.113 -2.797 15.521 1.00 95.94 93 ASN A N 1
ATOM 708 C CA . ASN A 1 93 ? -1.026 -3.564 14.663 1.00 95.94 93 ASN A CA 1
ATOM 709 C C . ASN A 1 93 ? -1.196 -2.988 13.245 1.00 95.94 93 ASN A C 1
ATOM 711 O O . ASN A 1 93 ? -2.251 -3.168 12.632 1.00 95.94 93 ASN A O 1
ATOM 715 N N . ALA A 1 94 ? -0.186 -2.283 12.728 1.00 97.19 94 ALA A N 1
ATOM 716 C CA . ALA A 1 94 ? -0.164 -1.848 11.339 1.00 97.19 94 ALA A CA 1
ATOM 717 C C . ALA A 1 94 ? -0.228 -3.049 10.382 1.00 97.19 94 ALA A C 1
ATOM 719 O O . ALA A 1 94 ? 0.444 -4.064 10.585 1.00 97.19 94 ALA A O 1
ATOM 720 N N . LEU A 1 95 ? -1.019 -2.922 9.314 1.00 97.12 95 LEU A N 1
ATOM 721 C CA . LEU A 1 95 ? -1.145 -3.960 8.298 1.00 97.12 95 LEU A CA 1
ATOM 722 C C . LEU A 1 95 ? 0.146 -4.037 7.473 1.00 97.12 95 LEU A C 1
ATOM 724 O O . LEU A 1 95 ? 0.417 -3.171 6.635 1.00 97.12 95 LEU A O 1
ATOM 728 N N . LYS A 1 96 ? 0.934 -5.093 7.697 1.00 97.81 96 LYS A N 1
ATOM 729 C CA . LYS A 1 96 ? 2.081 -5.438 6.852 1.00 97.81 96 LYS A CA 1
ATOM 730 C C . LYS A 1 96 ? 1.571 -5.943 5.504 1.00 97.81 96 LYS A C 1
ATOM 732 O O . LYS A 1 96 ? 0.854 -6.938 5.442 1.00 97.81 96 LYS A O 1
ATOM 737 N N . VAL A 1 97 ? 1.963 -5.274 4.426 1.00 97.69 97 VAL A N 1
ATOM 738 C CA . VAL A 1 97 ? 1.503 -5.579 3.057 1.00 97.69 97 VAL A CA 1
ATOM 739 C C . VAL A 1 97 ? 2.631 -6.000 2.123 1.00 97.69 97 VAL A C 1
ATOM 741 O O . VAL A 1 97 ? 2.363 -6.507 1.034 1.00 97.69 97 VAL A O 1
ATOM 744 N N . GLY A 1 98 ? 3.882 -5.834 2.552 1.00 97.44 98 GLY A N 1
ATOM 745 C CA . GLY A 1 98 ? 5.040 -6.113 1.722 1.00 97.44 98 GLY A CA 1
ATOM 746 C C . GLY A 1 98 ? 6.352 -6.124 2.494 1.00 97.44 98 GLY A C 1
ATOM 747 O O . GLY A 1 98 ? 6.382 -6.130 3.731 1.00 97.44 98 GLY A O 1
ATOM 748 N N . TYR A 1 99 ? 7.442 -6.129 1.740 1.00 97.12 99 TYR A N 1
ATOM 749 C CA . TYR A 1 99 ? 8.800 -6.048 2.258 1.00 97.12 99 TYR A CA 1
ATOM 750 C C . TYR A 1 99 ? 9.747 -5.475 1.200 1.00 97.12 99 TYR A C 1
ATOM 752 O O . TYR A 1 99 ? 9.526 -5.646 0.004 1.00 97.12 99 TYR A O 1
ATOM 760 N N . ASP A 1 100 ? 10.806 -4.817 1.651 1.00 94.50 100 ASP A N 1
ATOM 761 C CA . ASP A 1 100 ? 11.921 -4.356 0.832 1.00 94.50 100 ASP A CA 1
ATOM 762 C C . ASP A 1 100 ? 13.146 -5.208 1.179 1.00 94.50 100 ASP A C 1
ATOM 764 O O . ASP A 1 100 ? 13.634 -5.179 2.316 1.00 94.50 100 ASP A O 1
ATOM 768 N N . ALA A 1 101 ? 13.577 -6.044 0.235 1.00 90.81 101 ALA A N 1
ATOM 769 C CA . ALA A 1 101 ? 14.771 -6.856 0.395 1.00 90.81 101 ALA A CA 1
ATOM 770 C C . ALA A 1 101 ? 15.954 -6.105 -0.212 1.00 90.81 101 ALA A C 1
ATOM 772 O O . ALA A 1 101 ? 15.979 -5.818 -1.408 1.00 90.81 101 ALA A O 1
ATOM 773 N N . PHE A 1 102 ? 16.965 -5.822 0.605 1.00 82.81 102 PHE A N 1
ATOM 774 C CA . PHE A 1 102 ? 18.222 -5.319 0.079 1.00 82.81 102 PHE A CA 1
ATOM 775 C C . PHE A 1 102 ? 18.931 -6.460 -0.632 1.00 82.81 102 PHE A C 1
ATOM 777 O O . PHE A 1 102 ? 19.273 -7.465 -0.015 1.00 82.81 102 PHE A O 1
ATOM 784 N N . VAL A 1 103 ? 19.152 -6.301 -1.927 1.00 81.06 103 VAL A N 1
ATOM 785 C CA . VAL A 1 103 ? 20.049 -7.173 -2.672 1.00 81.06 103 VAL A CA 1
ATOM 786 C C . VAL A 1 103 ? 21.409 -6.502 -2.722 1.00 81.06 103 VAL A C 1
ATOM 788 O O . VAL A 1 103 ? 21.514 -5.352 -3.154 1.00 81.06 103 VAL A O 1
ATOM 791 N N . THR A 1 104 ? 22.438 -7.220 -2.291 1.00 79.31 104 THR A N 1
ATOM 792 C CA . THR A 1 104 ? 23.816 -6.918 -2.673 1.00 79.31 104 THR A CA 1
ATOM 793 C C . THR A 1 104 ? 24.215 -7.873 -3.784 1.00 79.31 104 THR A C 1
ATOM 795 O O . THR A 1 104 ? 23.897 -9.060 -3.731 1.00 79.31 104 THR A O 1
ATOM 798 N N . GLU A 1 105 ? 24.863 -7.337 -4.809 1.00 79.06 105 GLU A N 1
ATOM 799 C CA . GLU A 1 105 ? 25.497 -8.145 -5.841 1.00 79.06 105 GLU A CA 1
ATOM 800 C C . GLU A 1 105 ? 26.948 -8.356 -5.412 1.00 79.06 105 GLU A C 1
ATOM 802 O O . GLU A 1 105 ? 27.706 -7.395 -5.291 1.00 79.06 105 GLU A O 1
ATOM 807 N N . GLU A 1 106 ? 27.295 -9.599 -5.096 1.00 85.81 106 GLU A N 1
ATOM 808 C CA . GLU A 1 106 ? 28.645 -10.012 -4.712 1.00 85.81 106 GLU A CA 1
ATOM 809 C C . GLU A 1 106 ? 29.063 -11.106 -5.696 1.00 85.81 106 GLU A C 1
ATOM 811 O O . GLU A 1 106 ? 28.339 -12.085 -5.876 1.00 85.81 106 GLU A O 1
ATOM 816 N N . ASP A 1 107 ? 30.154 -10.889 -6.433 1.00 85.94 107 ASP A N 1
ATOM 817 C CA . ASP A 1 107 ? 30.658 -11.811 -7.464 1.00 85.94 107 ASP A CA 1
ATOM 818 C C . ASP A 1 107 ? 29.599 -12.267 -8.494 1.00 85.94 107 ASP A C 1
ATOM 820 O O . ASP A 1 107 ? 29.517 -13.438 -8.872 1.00 85.94 107 ASP A O 1
ATOM 824 N N . GLY A 1 108 ? 28.732 -11.343 -8.927 1.00 83.06 108 GLY A N 1
ATOM 825 C CA . GLY A 1 108 ? 27.652 -11.618 -9.885 1.00 83.06 108 GLY A CA 1
ATOM 826 C C . GLY A 1 108 ? 26.487 -12.441 -9.319 1.00 83.06 108 GLY A C 1
ATOM 827 O O . GLY A 1 108 ? 25.585 -12.823 -10.065 1.00 83.06 108 GLY A O 1
ATOM 828 N N . HIS A 1 10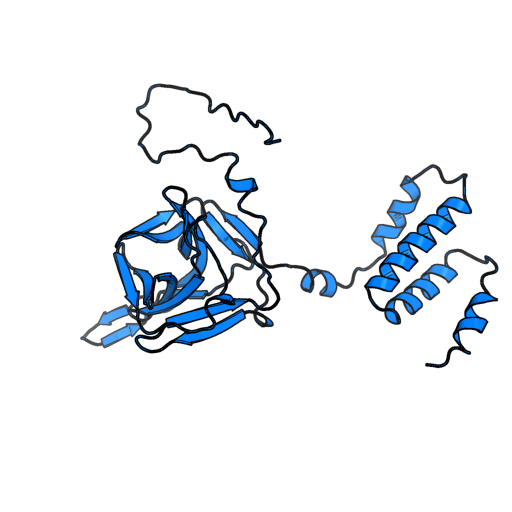9 ? 26.477 -12.709 -8.009 1.00 81.38 109 HIS A N 1
ATOM 829 C CA . HIS A 1 109 ? 25.375 -13.368 -7.319 1.00 81.38 109 HIS A CA 1
ATOM 830 C C . HIS A 1 109 ? 24.530 -12.344 -6.554 1.00 81.38 109 HIS A C 1
ATOM 832 O O . HIS A 1 109 ? 25.015 -11.553 -5.747 1.00 81.38 109 HIS A O 1
ATOM 838 N N . VAL A 1 110 ? 23.222 -12.385 -6.807 1.00 77.88 110 VAL A N 1
ATOM 839 C CA . VAL A 1 110 ? 22.193 -11.610 -6.104 1.00 77.88 110 VAL A CA 1
ATOM 840 C C . VAL A 1 110 ? 21.960 -12.269 -4.745 1.00 77.88 110 VAL A C 1
ATOM 842 O O . VAL A 1 110 ? 21.228 -13.254 -4.644 1.00 77.88 110 VAL A O 1
ATOM 845 N N . ILE A 1 111 ? 22.575 -11.728 -3.693 1.00 81.38 111 ILE A N 1
ATOM 846 C CA . ILE A 1 111 ? 22.382 -12.207 -2.321 1.00 81.38 111 ILE A CA 1
ATOM 847 C C . ILE A 1 111 ? 21.361 -11.299 -1.634 1.00 81.38 111 ILE A C 1
ATOM 849 O O . ILE A 1 111 ? 21.571 -10.096 -1.460 1.00 81.38 111 ILE A O 1
ATOM 853 N N . ALA A 1 112 ? 20.225 -11.876 -1.239 1.00 78.25 112 ALA A N 1
ATOM 854 C CA . ALA A 1 112 ? 19.238 -11.176 -0.427 1.00 78.25 112 ALA A CA 1
ATOM 855 C C . ALA A 1 112 ? 19.779 -10.999 0.999 1.00 78.25 112 ALA A C 1
ATOM 857 O O . ALA A 1 112 ? 19.963 -11.968 1.736 1.00 78.25 112 ALA A O 1
ATOM 858 N N . LYS A 1 113 ? 20.013 -9.751 1.405 1.00 78.56 113 LYS A N 1
ATOM 859 C CA . LYS A 1 113 ? 20.478 -9.416 2.747 1.00 78.56 113 LYS A CA 1
ATOM 860 C C . LYS A 1 113 ? 19.301 -9.448 3.721 1.00 78.56 113 LYS A C 1
ATOM 862 O O . LYS A 1 113 ? 18.331 -8.702 3.581 1.00 78.56 113 LYS A O 1
ATOM 867 N N . THR A 1 114 ? 19.388 -10.318 4.721 1.00 78.62 114 THR A N 1
ATOM 868 C CA . THR A 1 114 ? 18.404 -10.427 5.805 1.00 78.62 114 THR A CA 1
ATOM 869 C C . THR A 1 114 ? 18.797 -9.563 7.012 1.00 78.62 114 THR A C 1
ATOM 871 O O . THR A 1 114 ? 19.985 -9.501 7.333 1.00 78.62 114 THR A O 1
ATOM 874 N N . PRO A 1 115 ? 17.830 -8.955 7.731 1.00 83.19 115 PRO A N 1
ATOM 875 C CA . PRO A 1 115 ? 16.385 -9.066 7.515 1.00 83.19 115 PRO A CA 1
ATOM 876 C C . PRO A 1 115 ? 15.855 -8.076 6.464 1.00 83.19 115 PRO A C 1
ATOM 878 O O . PRO A 1 115 ? 16.277 -6.925 6.406 1.00 83.19 115 PRO A O 1
ATOM 881 N N . ALA A 1 116 ? 14.877 -8.516 5.665 1.00 90.62 116 ALA A N 1
ATOM 882 C CA . ALA A 1 116 ? 14.128 -7.623 4.783 1.00 90.62 116 ALA A CA 1
ATOM 883 C C . ALA A 1 116 ? 13.310 -6.614 5.608 1.00 90.62 116 ALA A C 1
ATOM 885 O O . ALA A 1 116 ? 12.704 -6.962 6.629 1.00 90.62 116 ALA A O 1
ATOM 886 N N . THR A 1 117 ? 13.251 -5.369 5.144 1.00 95.12 117 THR A N 1
ATOM 887 C CA . THR A 1 117 ? 12.492 -4.308 5.814 1.00 95.12 117 THR A CA 1
ATOM 888 C C . THR A 1 117 ? 11.006 -4.530 5.574 1.00 95.12 117 THR A C 1
ATOM 890 O O . THR A 1 117 ? 10.569 -4.615 4.433 1.00 95.12 117 THR A O 1
ATOM 893 N N . SER A 1 118 ? 10.198 -4.629 6.630 1.00 97.06 118 SER A N 1
ATOM 894 C CA . SER A 1 118 ? 8.745 -4.786 6.467 1.00 97.06 118 SER A CA 1
ATOM 895 C C . SER A 1 118 ? 8.104 -3.486 5.976 1.00 97.06 118 SER A C 1
ATOM 897 O O . SER A 1 118 ? 8.434 -2.413 6.475 1.00 97.06 118 SER A O 1
ATOM 899 N N . LEU A 1 119 ? 7.164 -3.593 5.035 1.00 98.00 119 LEU A N 1
ATOM 900 C CA . LEU A 1 119 ? 6.409 -2.464 4.491 1.00 98.00 119 LEU A CA 1
ATOM 901 C C . LEU A 1 119 ? 4.951 -2.537 4.944 1.00 98.00 119 LEU A C 1
ATOM 903 O O . LEU A 1 119 ? 4.320 -3.598 4.873 1.00 98.00 119 LEU A O 1
ATOM 907 N N . TYR A 1 120 ? 4.409 -1.398 5.368 1.00 98.44 120 TYR A N 1
ATOM 908 C CA . TYR A 1 120 ? 3.034 -1.288 5.861 1.00 98.44 120 TYR A CA 1
ATOM 909 C C . TYR A 1 120 ? 2.193 -0.403 4.950 1.00 98.44 120 TYR A C 1
ATOM 911 O O . TYR A 1 120 ? 2.727 0.456 4.250 1.00 98.44 120 TYR A O 1
ATOM 919 N N . LEU A 1 121 ? 0.877 -0.608 4.947 1.00 98.00 121 LEU A N 1
ATOM 920 C CA . LEU A 1 121 ? -0.018 0.207 4.133 1.00 98.00 121 LEU A CA 1
ATOM 921 C C . LEU A 1 121 ? -0.224 1.576 4.780 1.00 98.00 121 LEU A C 1
ATOM 923 O O . LEU A 1 121 ? -0.720 1.675 5.906 1.00 98.00 121 LEU A O 1
ATOM 927 N N . CYS A 1 122 ? 0.108 2.629 4.044 1.00 98.44 122 CYS A N 1
ATOM 928 C CA . CYS A 1 122 ? -0.218 3.996 4.420 1.00 98.44 122 CYS A CA 1
ATOM 929 C C . CYS A 1 122 ? -0.962 4.724 3.311 1.00 98.44 122 CYS A C 1
ATOM 931 O O . CYS A 1 122 ? -1.091 4.232 2.190 1.00 98.44 122 CYS A O 1
ATOM 933 N N . ARG A 1 123 ? -1.427 5.923 3.642 1.00 98.00 123 ARG A N 1
ATOM 934 C CA . ARG A 1 123 ? -1.863 6.931 2.689 1.00 98.00 123 ARG A CA 1
ATOM 935 C C . ARG A 1 123 ? -1.480 8.325 3.163 1.00 98.00 123 ARG A C 1
ATOM 937 O O . ARG A 1 123 ? -1.411 8.574 4.368 1.00 98.00 123 ARG A O 1
ATOM 944 N N . ALA A 1 124 ? -1.264 9.231 2.225 1.00 97.31 124 ALA A N 1
ATOM 945 C CA . ALA A 1 124 ? -0.951 10.625 2.503 1.00 97.31 124 ALA A CA 1
ATOM 946 C C . ALA A 1 124 ? -1.657 11.546 1.504 1.00 97.31 124 ALA A C 1
ATOM 948 O O . ALA A 1 124 ? -2.012 11.120 0.406 1.00 97.31 124 ALA A O 1
ATOM 949 N N . ILE A 1 125 ? -1.885 12.794 1.906 1.00 96.75 125 ILE A N 1
ATOM 950 C CA . ILE A 1 125 ? -2.462 13.819 1.033 1.00 96.75 125 ILE A CA 1
ATOM 951 C C . ILE A 1 125 ? -1.323 14.461 0.241 1.00 96.75 125 ILE A C 1
ATOM 953 O O . ILE A 1 125 ? -0.319 14.859 0.824 1.00 96.75 125 ILE A O 1
ATOM 957 N N . HIS A 1 126 ? -1.490 14.582 -1.071 1.00 96.38 126 HIS A N 1
ATOM 958 C CA . HIS A 1 126 ? -0.608 15.343 -1.946 1.00 96.38 126 HIS A CA 1
ATOM 959 C C . HIS A 1 126 ? -1.469 16.078 -2.970 1.00 96.38 126 HIS A C 1
ATOM 961 O O . HIS A 1 126 ? -2.307 15.454 -3.619 1.00 96.38 126 HIS A O 1
ATOM 967 N N . GLU A 1 127 ? -1.321 17.403 -3.050 1.00 95.94 127 GLU A N 1
ATOM 968 C CA . GLU A 1 127 ? -2.101 18.259 -3.963 1.00 95.94 127 GLU A CA 1
ATOM 969 C C . GLU A 1 127 ? -3.624 18.021 -3.855 1.00 95.94 127 GLU A C 1
ATOM 971 O O . GLU A 1 127 ? -4.342 17.896 -4.840 1.00 95.94 127 GLU A O 1
ATOM 976 N N . GLY A 1 128 ? -4.129 17.887 -2.622 1.00 94.38 128 GLY A N 1
ATOM 977 C CA . GLY A 1 128 ? -5.557 17.675 -2.345 1.00 94.38 128 GLY A CA 1
ATOM 978 C C . GLY A 1 128 ? -6.075 16.249 -2.576 1.00 94.38 128 GLY A C 1
ATOM 979 O O . GLY A 1 128 ? -7.209 15.957 -2.198 1.00 94.38 128 GLY A O 1
ATOM 980 N N . THR A 1 129 ? -5.251 15.346 -3.109 1.00 95.19 129 THR A N 1
ATOM 981 C CA . THR A 1 129 ? -5.616 13.949 -3.390 1.00 95.19 129 THR A CA 1
ATOM 982 C C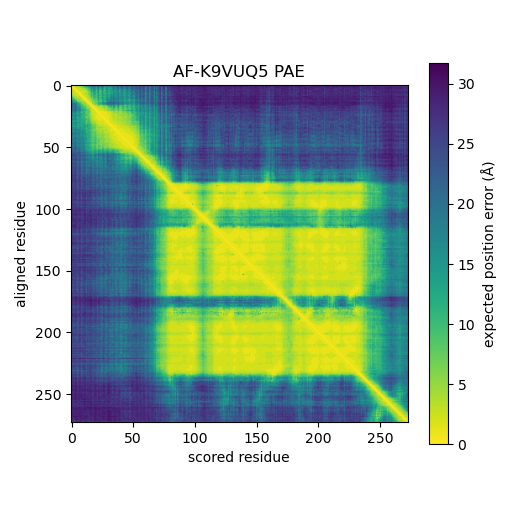 . THR A 1 129 ? -4.984 12.998 -2.376 1.00 95.19 129 THR A C 1
ATOM 984 O O . THR A 1 129 ? -3.841 13.185 -1.958 1.00 95.19 129 THR A O 1
ATOM 987 N N . ILE A 1 130 ? -5.711 11.957 -1.955 1.00 96.81 130 ILE A N 1
ATOM 988 C CA . ILE A 1 130 ? -5.193 10.946 -1.022 1.00 96.81 130 ILE A CA 1
ATOM 989 C C . ILE A 1 130 ? -4.531 9.815 -1.810 1.00 96.81 130 ILE A C 1
ATOM 991 O O . ILE A 1 130 ? -5.216 9.033 -2.460 1.00 96.81 130 ILE A O 1
ATOM 995 N N . TYR A 1 131 ? -3.218 9.654 -1.693 1.00 97.75 131 TYR A N 1
ATOM 996 C CA . TYR A 1 131 ? -2.478 8.579 -2.352 1.00 97.75 131 TYR A CA 1
ATOM 997 C C . TYR A 1 131 ? -2.127 7.471 -1.361 1.00 97.75 131 TYR A C 1
ATOM 999 O O . TYR A 1 131 ? -1.549 7.770 -0.312 1.00 97.75 131 TYR A O 1
ATOM 1007 N N . PRO A 1 132 ? -2.442 6.196 -1.652 1.00 98.00 132 PRO A N 1
ATOM 1008 C CA . PRO A 1 132 ? -1.922 5.088 -0.868 1.00 98.00 132 PRO A CA 1
ATOM 1009 C C . PRO A 1 132 ? -0.465 4.793 -1.246 1.00 98.00 132 PRO A C 1
ATOM 1011 O O . PRO A 1 132 ? -0.012 5.106 -2.349 1.00 98.00 132 PRO A O 1
ATOM 1014 N N . GLY A 1 133 ? 0.269 4.175 -0.328 1.00 98.00 133 GLY A N 1
ATOM 1015 C CA . GLY A 1 133 ? 1.684 3.887 -0.508 1.00 98.00 133 GLY A CA 1
ATOM 1016 C C . GLY A 1 133 ? 2.247 2.943 0.547 1.00 98.00 133 GLY A C 1
ATOM 1017 O O . GLY A 1 133 ? 1.510 2.227 1.232 1.00 98.00 133 GLY A O 1
ATOM 1018 N N . LYS A 1 134 ? 3.576 2.954 0.682 1.00 98.06 134 LYS A N 1
ATOM 1019 C CA . LYS A 1 134 ? 4.313 2.130 1.650 1.00 98.06 134 LYS A CA 1
ATOM 1020 C C . LYS A 1 134 ? 4.826 2.976 2.809 1.00 98.06 134 LYS A C 1
ATOM 1022 O O . LYS A 1 134 ? 5.498 3.983 2.602 1.00 98.06 134 LYS A O 1
ATOM 1027 N N . TYR A 1 135 ? 4.556 2.548 4.034 1.00 98.50 135 TYR A N 1
ATOM 1028 C CA . TYR A 1 135 ? 5.157 3.133 5.223 1.00 98.50 135 TYR A CA 1
ATOM 1029 C C . TYR A 1 135 ? 6.451 2.409 5.558 1.00 98.50 135 TYR A C 1
ATOM 1031 O O . TYR A 1 135 ? 6.450 1.188 5.748 1.00 98.50 135 TYR A O 1
ATOM 1039 N N . VAL A 1 136 ? 7.540 3.164 5.641 1.00 97.19 136 VAL A N 1
ATOM 1040 C CA . VAL A 1 136 ? 8.877 2.661 5.956 1.00 97.19 136 VAL A CA 1
ATOM 1041 C C . VAL A 1 136 ? 9.711 3.782 6.572 1.00 97.19 136 VAL A C 1
ATOM 1043 O O . VAL A 1 136 ? 9.598 4.940 6.171 1.00 97.19 136 VAL A O 1
ATOM 1046 N N . ASN A 1 137 ? 10.525 3.446 7.577 1.00 96.06 137 ASN A N 1
ATOM 1047 C CA . ASN A 1 137 ? 11.444 4.378 8.244 1.00 96.06 137 ASN A CA 1
ATOM 1048 C C . ASN A 1 137 ? 10.784 5.703 8.679 1.00 96.06 137 ASN A C 1
ATOM 1050 O O . ASN A 1 137 ? 11.332 6.782 8.472 1.00 96.06 137 ASN A O 1
ATOM 1054 N N . GLY A 1 138 ? 9.575 5.623 9.241 1.00 97.25 138 GLY A N 1
ATOM 1055 C CA . GLY A 1 138 ? 8.854 6.785 9.765 1.00 97.25 138 GLY A CA 1
ATOM 1056 C C . GLY A 1 138 ? 8.206 7.695 8.716 1.00 97.25 138 GLY A C 1
ATOM 1057 O O . GLY A 1 138 ? 7.743 8.783 9.045 1.00 97.25 138 GLY A O 1
ATOM 1058 N N . SER A 1 139 ? 8.140 7.283 7.450 1.00 98.06 139 SER A N 1
ATOM 1059 C CA . SER A 1 139 ? 7.501 8.072 6.393 1.00 98.06 139 SER A CA 1
ATOM 1060 C C . SER A 1 139 ? 6.600 7.217 5.511 1.00 98.06 139 SER A C 1
ATOM 1062 O O . SER A 1 139 ? 6.840 6.023 5.322 1.00 98.06 139 SER A O 1
ATOM 1064 N N . CYS A 1 140 ? 5.558 7.835 4.957 1.00 98.44 140 CYS A N 1
ATOM 1065 C CA . CYS A 1 140 ? 4.744 7.233 3.912 1.00 98.44 140 CYS A CA 1
ATOM 1066 C C . CYS A 1 140 ? 5.309 7.615 2.545 1.00 98.44 140 CYS A C 1
ATOM 1068 O O . CYS A 1 140 ? 5.338 8.792 2.198 1.00 98.44 140 CYS A O 1
ATOM 1070 N N . SER A 1 141 ? 5.758 6.631 1.775 1.00 98.38 141 SER A N 1
ATOM 1071 C CA . SER A 1 141 ? 6.248 6.830 0.410 1.00 98.38 141 SER A CA 1
ATOM 1072 C C . SER A 1 141 ? 5.102 6.579 -0.569 1.00 98.38 141 SER A C 1
ATOM 1074 O O . SER A 1 141 ? 4.569 5.466 -0.613 1.00 98.38 141 SER A O 1
ATOM 1076 N N . ILE A 1 142 ? 4.705 7.611 -1.314 1.00 98.25 142 ILE A N 1
ATOM 1077 C CA . ILE A 1 142 ? 3.605 7.596 -2.289 1.00 98.25 142 ILE A CA 1
ATOM 1078 C C . ILE A 1 142 ? 4.141 7.821 -3.704 1.00 98.25 142 ILE A C 1
ATOM 1080 O O . ILE A 1 142 ? 5.080 8.591 -3.893 1.00 98.25 142 ILE A O 1
ATOM 1084 N N . SER A 1 143 ? 3.533 7.180 -4.698 1.00 97.81 143 SER A N 1
ATOM 1085 C CA . SER A 1 143 ? 3.908 7.345 -6.107 1.00 97.81 143 SER A CA 1
ATOM 1086 C C . SER A 1 143 ? 2.964 8.316 -6.808 1.00 97.81 143 SER A C 1
ATOM 1088 O O . SER A 1 143 ? 1.747 8.091 -6.850 1.00 97.81 143 SER A O 1
ATOM 1090 N N . VAL A 1 144 ? 3.512 9.413 -7.328 1.00 97.50 144 VAL A N 1
ATOM 1091 C CA . VAL A 1 144 ? 2.759 10.481 -7.993 1.00 97.50 144 VAL A CA 1
ATOM 1092 C C . VAL A 1 144 ? 3.570 11.024 -9.167 1.00 97.50 144 VAL A C 1
ATOM 1094 O O . VAL A 1 144 ? 4.726 11.406 -8.995 1.00 97.50 144 VAL A O 1
ATOM 1097 N N . ASN A 1 145 ? 2.948 11.093 -10.347 1.00 96.38 145 ASN A N 1
ATOM 1098 C CA . ASN A 1 145 ? 3.506 11.716 -11.553 1.00 96.38 145 ASN A CA 1
ATOM 1099 C C . ASN A 1 145 ? 4.930 11.233 -11.891 1.00 96.38 145 ASN A C 1
ATOM 1101 O O . ASN A 1 145 ? 5.819 12.043 -12.147 1.00 96.38 145 ASN A O 1
ATOM 1105 N N . GLY A 1 146 ? 5.173 9.917 -11.853 1.00 97.56 146 GLY A N 1
ATOM 1106 C CA . GLY A 1 146 ? 6.490 9.356 -12.168 1.00 97.56 146 GLY A CA 1
ATOM 1107 C C . GLY A 1 146 ? 7.505 9.365 -11.013 1.00 97.56 146 GLY A C 1
ATOM 1108 O O . GLY A 1 146 ? 8.589 8.799 -11.157 1.00 97.56 146 GLY A O 1
ATOM 1109 N N . VAL A 1 147 ? 7.180 9.962 -9.862 1.00 97.94 147 VAL A N 1
ATOM 1110 C CA . VAL A 1 147 ? 8.115 10.177 -8.742 1.00 97.94 147 VAL A CA 1
ATOM 1111 C C . VAL A 1 147 ? 7.592 9.539 -7.454 1.00 97.94 147 VAL A C 1
ATOM 1113 O O . VAL A 1 147 ? 6.395 9.551 -7.168 1.00 97.94 147 VAL A O 1
ATOM 1116 N N . GLU A 1 148 ? 8.498 9.007 -6.634 1.00 98.06 148 GLU A N 1
ATOM 1117 C CA . GLU A 1 148 ? 8.200 8.600 -5.257 1.00 98.06 148 GLU A CA 1
ATOM 1118 C C . GLU A 1 148 ? 8.414 9.788 -4.305 1.00 98.06 148 GLU A C 1
ATOM 1120 O O . GLU A 1 148 ? 9.505 10.352 -4.213 1.00 98.06 148 GLU A O 1
ATOM 1125 N N . ARG A 1 149 ? 7.363 10.187 -3.586 1.00 98.00 149 ARG A N 1
ATOM 1126 C CA . ARG A 1 149 ? 7.379 11.282 -2.607 1.00 98.00 149 ARG A CA 1
ATOM 1127 C C . ARG A 1 149 ? 7.268 10.725 -1.194 1.00 98.00 149 ARG A C 1
ATOM 1129 O O . ARG A 1 149 ? 6.428 9.866 -0.934 1.00 98.00 149 ARG A O 1
ATOM 1136 N N . HIS A 1 150 ? 8.058 11.257 -0.266 1.00 97.88 150 HIS A N 1
ATOM 1137 C CA . HIS A 1 150 ? 8.026 10.868 1.144 1.00 97.88 150 HIS A CA 1
ATOM 1138 C C . HIS A 1 150 ? 7.228 11.879 1.969 1.00 97.88 150 HIS A C 1
ATOM 1140 O O . HIS A 1 150 ? 7.556 13.060 1.998 1.00 97.88 150 HIS A O 1
ATOM 1146 N N . GLN A 1 151 ? 6.200 11.405 2.668 1.00 97.50 151 GLN A N 1
ATOM 1147 C CA . GLN A 1 151 ? 5.306 12.209 3.496 1.00 97.50 151 GLN A CA 1
ATOM 1148 C C . GLN A 1 151 ? 5.484 11.824 4.968 1.00 97.50 151 GLN A C 1
ATOM 1150 O O . GLN A 1 151 ? 5.200 10.689 5.364 1.00 97.50 151 GLN A O 1
ATOM 1155 N N . LYS A 1 152 ? 5.973 12.763 5.791 1.00 96.31 152 LYS A N 1
ATOM 1156 C CA . LYS A 1 152 ? 6.177 12.535 7.237 1.00 96.31 152 LYS A CA 1
ATOM 1157 C C . LYS A 1 152 ? 4.853 12.397 7.980 1.00 96.31 152 LYS A C 1
ATOM 1159 O O . LYS A 1 152 ? 4.714 11.533 8.843 1.00 96.31 152 LYS A O 1
ATOM 1164 N N . ILE A 1 153 ? 3.879 13.237 7.636 1.00 96.50 153 ILE A N 1
ATOM 1165 C CA . ILE A 1 153 ? 2.532 13.170 8.198 1.00 96.50 153 ILE A CA 1
ATOM 1166 C C . ILE A 1 153 ? 1.676 12.324 7.265 1.00 96.50 153 ILE A C 1
ATOM 1168 O O . ILE A 1 153 ? 1.492 12.647 6.096 1.00 96.50 153 ILE A O 1
ATOM 1172 N N . SER A 1 154 ? 1.167 11.213 7.778 1.00 97.25 154 SER A N 1
ATOM 1173 C CA . SER A 1 154 ? 0.411 10.249 6.980 1.00 97.25 154 SER A CA 1
ATOM 1174 C C . SER A 1 154 ? -0.557 9.462 7.850 1.00 97.25 154 SER A C 1
ATOM 1176 O O . SER A 1 154 ? -0.594 9.633 9.068 1.00 97.25 154 SER A O 1
ATOM 1178 N N . GLN A 1 155 ? -1.364 8.609 7.228 1.00 97.75 155 GLN A N 1
ATOM 1179 C CA . GLN A 1 155 ? -2.230 7.659 7.912 1.00 97.75 155 GLN A CA 1
ATOM 1180 C C . GLN A 1 155 ? -1.763 6.234 7.618 1.00 97.75 155 GLN A C 1
ATOM 1182 O O . GLN A 1 155 ? -1.534 5.899 6.460 1.00 97.75 155 GLN A O 1
ATOM 1187 N N . VAL A 1 156 ? -1.659 5.388 8.640 1.00 97.81 156 VAL A N 1
ATOM 1188 C CA . VAL A 1 156 ? -1.323 3.959 8.514 1.00 97.81 156 VAL A CA 1
ATOM 1189 C C . VAL A 1 156 ? -2.561 3.127 8.824 1.00 97.81 156 VAL A C 1
ATOM 1191 O O . VAL A 1 156 ? -3.289 3.430 9.774 1.00 97.81 156 VAL A O 1
ATOM 1194 N N . LEU A 1 157 ? -2.821 2.096 8.016 1.00 96.88 157 LEU A N 1
ATOM 1195 C CA . LEU A 1 157 ? -3.945 1.192 8.245 1.00 96.88 157 LEU A CA 1
ATOM 1196 C C . LEU A 1 157 ? -3.586 0.199 9.356 1.00 96.88 157 LEU A C 1
ATOM 1198 O O . LEU A 1 157 ? -2.606 -0.538 9.242 1.00 96.88 157 LEU A O 1
ATOM 1202 N N . VAL A 1 158 ? -4.388 0.167 10.417 1.00 96.25 158 VAL A N 1
ATOM 1203 C CA . VAL A 1 158 ? -4.178 -0.688 11.592 1.00 96.25 158 VAL A CA 1
ATOM 1204 C C . VAL A 1 158 ? -5.380 -1.581 11.865 1.00 96.25 158 VAL A C 1
ATOM 1206 O O . VAL A 1 158 ? -6.476 -1.331 11.359 1.00 96.25 158 VAL A O 1
ATOM 1209 N N . ASN A 1 159 ? -5.178 -2.576 12.736 1.00 94.38 159 ASN A N 1
ATOM 1210 C CA . ASN A 1 159 ? -6.236 -3.430 13.282 1.00 94.38 159 ASN A CA 1
ATOM 1211 C C . ASN A 1 159 ? -7.048 -4.134 12.188 1.00 94.38 159 ASN A C 1
ATOM 1213 O O . ASN A 1 159 ? -8.273 -4.191 12.248 1.00 94.38 159 ASN A O 1
ATOM 1217 N N . VAL A 1 160 ? -6.362 -4.640 11.163 1.00 93.06 160 VAL A N 1
ATOM 1218 C CA . VAL A 1 160 ? -6.992 -5.447 10.119 1.00 93.06 160 VAL A CA 1
ATOM 1219 C C . VAL A 1 160 ? -6.776 -6.922 10.452 1.00 93.06 160 VAL A C 1
ATOM 1221 O O . VAL A 1 160 ? -5.628 -7.369 10.409 1.00 93.06 160 VAL A O 1
ATOM 1224 N N . PRO A 1 161 ? -7.833 -7.679 10.798 1.00 91.81 161 PRO A N 1
ATOM 1225 C CA . PRO A 1 161 ? -7.719 -9.117 11.015 1.00 91.81 161 PRO A CA 1
ATOM 1226 C C . PRO A 1 161 ? -7.202 -9.807 9.750 1.00 91.81 161 PRO A C 1
ATOM 1228 O O . PRO A 1 161 ? -7.690 -9.545 8.649 1.00 91.81 161 PRO A O 1
ATOM 1231 N N . SER A 1 162 ? -6.211 -10.686 9.885 1.00 92.19 162 SER A N 1
ATOM 1232 C CA . SER A 1 162 ? -5.626 -11.398 8.740 1.00 92.19 162 SER A CA 1
ATOM 1233 C C . SER A 1 162 ? -6.639 -12.285 8.017 1.00 92.19 162 SER A C 1
ATOM 1235 O O . SER A 1 162 ? -6.499 -12.524 6.824 1.00 92.19 162 SER A O 1
ATOM 1237 N N . GLU A 1 163 ? -7.678 -12.735 8.718 1.00 91.75 163 GLU A N 1
ATOM 1238 C CA . GLU A 1 163 ? -8.732 -13.619 8.219 1.00 91.75 163 GLU A CA 1
ATOM 1239 C C . GLU A 1 163 ? -9.613 -12.951 7.158 1.00 91.75 163 GLU A C 1
ATOM 1241 O O . GLU A 1 163 ? -10.231 -13.640 6.350 1.00 91.75 163 GLU A O 1
ATOM 1246 N N . ILE A 1 164 ? -9.677 -11.615 7.153 1.00 91.19 164 ILE A N 1
ATOM 1247 C CA . ILE A 1 164 ? -10.478 -10.848 6.190 1.00 91.19 164 ILE A CA 1
ATOM 1248 C C . ILE A 1 164 ? -9.629 -10.188 5.100 1.00 91.19 164 ILE A C 1
ATOM 1250 O O . ILE A 1 164 ? -10.187 -9.551 4.206 1.00 91.19 164 ILE A O 1
ATOM 1254 N N . VAL A 1 165 ? -8.300 -10.321 5.167 1.00 94.19 165 VAL A N 1
ATOM 1255 C CA . VAL A 1 165 ? -7.366 -9.797 4.165 1.00 94.19 165 VAL A CA 1
ATOM 1256 C C . VAL A 1 165 ? -7.165 -10.840 3.079 1.00 94.19 165 VAL A C 1
ATOM 1258 O O . VAL A 1 165 ? -6.708 -11.950 3.338 1.00 94.19 165 VAL A O 1
ATOM 1261 N N . ARG A 1 166 ? -7.451 -10.458 1.838 1.00 95.00 166 ARG A N 1
ATOM 1262 C CA . ARG A 1 166 ? -7.238 -11.298 0.662 1.00 95.00 166 ARG A CA 1
ATOM 1263 C C . ARG A 1 166 ? -6.454 -10.534 -0.398 1.00 95.00 166 ARG A C 1
ATOM 1265 O O . ARG A 1 166 ? -6.643 -9.333 -0.576 1.00 95.00 166 ARG A O 1
ATOM 1272 N N . TRP A 1 167 ? -5.592 -11.259 -1.100 1.00 95.06 167 TRP A N 1
ATOM 1273 C CA . TRP A 1 167 ? -4.825 -10.773 -2.239 1.00 95.06 167 TRP A CA 1
ATOM 1274 C C . TRP A 1 167 ? -5.155 -11.637 -3.448 1.00 95.06 167 TRP A C 1
ATOM 1276 O O . TRP A 1 167 ? -4.997 -12.853 -3.368 1.00 95.06 167 TRP A O 1
ATOM 1286 N N . ASP A 1 168 ? -5.602 -11.018 -4.538 1.00 93.69 168 ASP A N 1
ATOM 1287 C CA . ASP A 1 168 ? -5.814 -11.722 -5.806 1.00 93.69 168 ASP A CA 1
ATOM 1288 C C . ASP A 1 168 ? -4.780 -11.272 -6.828 1.00 93.69 168 ASP A C 1
ATOM 1290 O O . ASP A 1 168 ? -4.648 -10.076 -7.093 1.00 93.69 168 ASP A O 1
ATOM 1294 N N . SER A 1 169 ? -4.063 -12.238 -7.399 1.00 94.50 169 SER A N 1
ATOM 1295 C CA . SER A 1 169 ? -3.038 -11.986 -8.405 1.00 94.50 169 SER A CA 1
ATOM 1296 C C . SER A 1 169 ? -3.653 -11.696 -9.769 1.00 94.50 169 SER A C 1
ATOM 1298 O O . SER A 1 169 ? -4.410 -12.497 -10.317 1.00 94.50 169 SER A O 1
ATOM 1300 N N . ILE A 1 170 ? -3.245 -10.576 -10.344 1.00 91.19 170 ILE A N 1
ATOM 1301 C CA . ILE A 1 170 ? -3.527 -10.148 -11.705 1.00 91.19 170 ILE A CA 1
ATOM 1302 C C . ILE A 1 170 ? -2.266 -10.364 -12.534 1.00 91.19 170 ILE A C 1
ATOM 1304 O O . ILE A 1 170 ? -1.159 -10.017 -12.113 1.00 91.19 170 ILE A O 1
ATOM 1308 N N . LYS A 1 171 ? -2.435 -10.976 -13.705 1.00 91.19 171 LYS A N 1
ATOM 1309 C CA . LYS A 1 171 ? -1.349 -11.252 -14.645 1.00 91.19 171 LYS A CA 1
ATOM 1310 C C . LYS A 1 171 ? -1.663 -10.623 -15.996 1.00 91.19 171 LYS A C 1
ATOM 1312 O O . LYS A 1 171 ? -2.747 -10.847 -16.529 1.00 91.19 171 LYS A O 1
ATOM 1317 N N . GLY A 1 172 ? -0.686 -9.921 -16.562 1.00 84.06 172 GLY A N 1
ATOM 1318 C CA . GLY A 1 172 ? -0.769 -9.327 -17.895 1.00 84.06 172 GLY A CA 1
ATOM 1319 C C . GLY A 1 172 ? -1.674 -8.097 -17.993 1.00 84.06 172 GLY A C 1
ATOM 1320 O O . GLY A 1 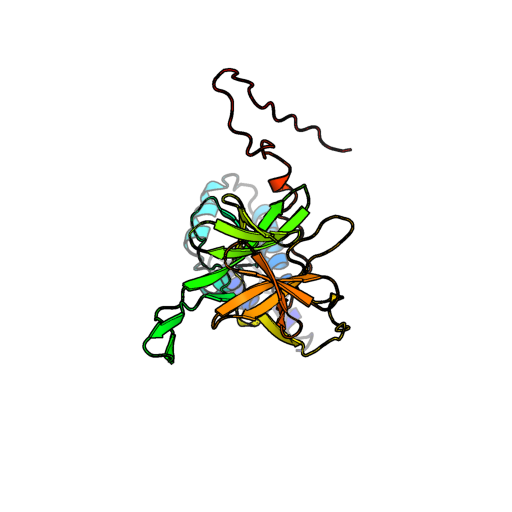172 ? -2.022 -7.455 -17.005 1.00 84.06 172 GLY A O 1
ATOM 1321 N N . GLU A 1 173 ? -2.023 -7.743 -19.227 1.00 71.94 173 GLU A N 1
ATOM 1322 C CA . GLU A 1 173 ? -2.846 -6.576 -19.530 1.00 71.94 173 GLU A CA 1
ATOM 1323 C C . GLU A 1 173 ? -4.325 -6.966 -19.491 1.00 71.94 173 GLU A C 1
ATOM 1325 O O . GLU A 1 173 ? -4.863 -7.553 -20.426 1.00 71.94 173 GLU A O 1
ATOM 1330 N N . GLY A 1 174 ? -4.996 -6.676 -18.379 1.00 65.44 174 GLY A N 1
ATOM 1331 C CA . GLY A 1 174 ? -6.423 -6.945 -18.253 1.00 65.44 174 GLY A CA 1
ATOM 1332 C C . GLY A 1 174 ? -7.047 -6.171 -17.105 1.00 65.44 174 GLY A C 1
ATOM 1333 O O . GLY A 1 174 ? -6.573 -6.220 -15.973 1.00 65.44 174 GLY A O 1
ATOM 1334 N N . PHE A 1 175 ? -8.127 -5.449 -17.398 1.00 62.50 175 PHE A N 1
ATOM 1335 C CA . PHE A 1 175 ? -8.970 -4.834 -16.378 1.00 62.50 175 PHE A CA 1
ATOM 1336 C C . PHE A 1 175 ? -9.757 -5.935 -15.661 1.00 62.50 175 PHE A C 1
ATOM 1338 O O . PHE A 1 175 ? -10.538 -6.646 -16.296 1.00 62.50 175 PHE A O 1
ATOM 1345 N N . HIS A 1 176 ? -9.563 -6.101 -14.350 1.00 65.12 176 HIS A N 1
ATOM 1346 C CA . HIS A 1 176 ? -10.276 -7.140 -13.616 1.00 65.12 176 HIS A CA 1
ATOM 1347 C C . HIS A 1 176 ? -11.672 -6.627 -13.208 1.00 65.12 176 HIS A C 1
ATOM 1349 O O . HIS A 1 176 ? -11.782 -5.603 -12.529 1.00 65.12 176 HIS A O 1
ATOM 1355 N N . PRO A 1 177 ? -12.769 -7.331 -13.540 1.00 54.69 177 PRO A N 1
ATOM 1356 C CA . PRO A 1 177 ? -14.134 -6.857 -13.278 1.00 54.69 177 PRO A CA 1
ATOM 1357 C C . PRO A 1 177 ? -14.465 -6.686 -11.783 1.00 54.69 177 PRO A C 1
ATOM 1359 O O . PRO A 1 177 ? -15.472 -6.075 -11.433 1.00 54.69 177 PRO A O 1
ATOM 1362 N N . LEU A 1 178 ? -13.606 -7.169 -10.878 1.00 63.06 178 LEU A N 1
ATOM 1363 C CA . LEU A 1 178 ? -13.770 -7.037 -9.427 1.00 63.06 178 LEU A CA 1
ATOM 1364 C C . LEU A 1 178 ? -13.122 -5.777 -8.824 1.00 63.06 178 LEU A C 1
ATOM 1366 O O . LEU A 1 178 ? -13.016 -5.685 -7.600 1.00 63.06 178 LEU A O 1
ATOM 1370 N N . HIS A 1 179 ? -12.715 -4.788 -9.632 1.00 60.78 179 HIS A N 1
ATOM 1371 C CA . HIS A 1 179 ? -12.177 -3.518 -9.115 1.00 60.78 179 HIS A CA 1
ATOM 1372 C C . HIS A 1 179 ? -13.154 -2.791 -8.172 1.00 60.78 179 HIS A C 1
ATOM 1374 O O . HIS A 1 179 ? -12.710 -2.084 -7.271 1.00 60.78 179 HIS A O 1
ATOM 1380 N N . GLY A 1 180 ? -14.469 -2.990 -8.331 1.00 62.28 180 GLY A N 1
ATOM 1381 C CA . GLY A 1 180 ? -15.488 -2.379 -7.467 1.00 62.28 180 GLY A CA 1
ATOM 1382 C C . GLY A 1 180 ? -15.518 -2.910 -6.028 1.00 62.28 180 GLY A C 1
ATOM 1383 O O . GLY A 1 180 ? -16.097 -2.263 -5.160 1.00 62.28 180 GLY A O 1
ATOM 1384 N N . LEU A 1 181 ? -14.899 -4.067 -5.768 1.00 73.81 181 LEU A N 1
ATOM 1385 C CA . LEU A 1 181 ? -14.797 -4.662 -4.429 1.00 73.81 181 LEU A CA 1
ATOM 1386 C C . LEU A 1 181 ? -13.403 -4.514 -3.812 1.00 73.81 181 LEU A C 1
ATOM 1388 O O . LEU A 1 181 ? -13.210 -4.879 -2.652 1.00 73.81 181 LEU A O 1
ATOM 1392 N N . ALA A 1 182 ? -12.434 -4.020 -4.583 1.00 82.50 182 ALA A N 1
ATOM 1393 C CA . ALA A 1 182 ? -11.089 -3.791 -4.089 1.00 82.50 182 ALA A CA 1
ATOM 1394 C C . ALA A 1 182 ? -11.100 -2.726 -2.986 1.00 82.50 182 ALA A C 1
ATOM 1396 O O . ALA A 1 182 ? -11.957 -1.838 -2.943 1.00 82.50 182 ALA A O 1
ATOM 1397 N N . PHE A 1 183 ? -10.143 -2.824 -2.068 1.00 85.50 183 PHE A N 1
ATOM 1398 C CA . PHE A 1 183 ? -10.047 -1.883 -0.966 1.00 85.50 183 PHE A CA 1
ATOM 1399 C C . PHE A 1 183 ? -9.600 -0.505 -1.477 1.00 85.50 183 PHE A C 1
ATOM 1401 O O . PHE A 1 183 ? -8.424 -0.284 -1.785 1.00 85.50 183 PHE A O 1
ATOM 1408 N N . ALA A 1 184 ? -10.557 0.424 -1.550 1.00 88.19 184 ALA A N 1
ATOM 1409 C CA . ALA A 1 184 ? -10.307 1.826 -1.847 1.00 88.19 184 ALA A CA 1
ATOM 1410 C C . ALA A 1 184 ? -9.578 2.478 -0.664 1.00 88.19 184 ALA A C 1
ATOM 1412 O O . ALA A 1 184 ? -10.147 2.745 0.398 1.00 88.19 184 ALA A O 1
ATOM 1413 N N . SER A 1 185 ? -8.287 2.714 -0.852 1.00 89.12 185 SER A N 1
ATOM 1414 C CA . SER A 1 185 ? -7.391 3.261 0.167 1.00 89.12 185 SER A CA 1
ATOM 1415 C C . SER A 1 185 ? -7.165 4.763 0.021 1.00 89.12 185 SER A C 1
ATOM 1417 O O . SER A 1 185 ? -6.704 5.404 0.963 1.00 89.12 185 SER A O 1
ATOM 1419 N N . GLY A 1 186 ? -7.505 5.335 -1.132 1.00 91.94 186 GLY A N 1
ATOM 1420 C CA . GLY A 1 186 ? -7.321 6.748 -1.434 1.00 91.94 186 GLY A CA 1
ATOM 1421 C C . GLY A 1 186 ? -8.116 7.181 -2.660 1.00 91.94 186 GLY A C 1
ATOM 1422 O O . GLY A 1 186 ? -9.000 6.459 -3.124 1.00 91.94 186 GLY A O 1
ATOM 1423 N N . GLY A 1 187 ? -7.784 8.354 -3.174 1.00 92.62 187 GLY A N 1
ATOM 1424 C CA . GLY A 1 187 ? -8.459 9.015 -4.276 1.00 92.62 187 GLY A CA 1
ATOM 1425 C C . GLY A 1 187 ? -8.891 10.435 -3.936 1.00 92.62 187 GLY A C 1
ATOM 1426 O O . GLY A 1 187 ? -8.587 10.966 -2.861 1.00 92.62 187 GLY A O 1
ATOM 1427 N N . ASP A 1 188 ? -9.628 11.017 -4.865 1.00 91.00 188 ASP A N 1
ATOM 1428 C CA . ASP A 1 188 ? -10.363 12.266 -4.732 1.00 91.00 188 ASP A CA 1
ATOM 1429 C C . ASP A 1 188 ? -11.846 12.037 -5.105 1.00 91.00 188 ASP A C 1
ATOM 1431 O O . ASP A 1 188 ? -12.357 10.912 -5.066 1.00 91.00 188 ASP A O 1
ATOM 1435 N N . SER A 1 189 ? -12.575 13.109 -5.421 1.00 89.44 189 SER A N 1
ATOM 1436 C CA . SER A 1 189 ? -13.968 13.018 -5.869 1.00 89.44 189 SER A CA 1
ATOM 1437 C C . SER A 1 189 ? -14.140 12.429 -7.274 1.00 89.44 189 SER A C 1
ATOM 1439 O O . SER A 1 189 ? -15.228 11.951 -7.587 1.00 89.44 189 SER A O 1
ATOM 1441 N N . ALA A 1 190 ? -13.112 12.490 -8.121 1.00 90.50 190 ALA A N 1
ATOM 1442 C CA . ALA A 1 190 ? -13.143 12.057 -9.515 1.00 90.50 190 ALA A CA 1
ATOM 1443 C C . ALA A 1 190 ? -12.617 10.625 -9.696 1.00 90.50 190 ALA A C 1
ATOM 1445 O O . ALA A 1 190 ? -13.119 9.876 -10.534 1.00 90.50 190 ALA A O 1
ATOM 1446 N N . GLN A 1 191 ? -11.628 10.222 -8.899 1.00 90.44 191 GLN A N 1
ATOM 1447 C CA . GLN A 1 191 ? -10.918 8.964 -9.039 1.00 90.44 191 GLN A CA 1
ATOM 1448 C C . GLN A 1 191 ? -10.661 8.321 -7.679 1.00 90.44 191 GLN A C 1
ATOM 1450 O O . GLN A 1 191 ? -10.109 8.929 -6.769 1.00 90.44 191 GLN A O 1
ATOM 1455 N N . LYS A 1 192 ? -11.001 7.034 -7.561 1.00 92.00 192 LYS A N 1
ATOM 1456 C CA . LYS A 1 192 ? -10.632 6.208 -6.406 1.00 92.00 192 LYS A CA 1
ATOM 1457 C C . LYS A 1 192 ? -9.360 5.425 -6.700 1.00 92.00 192 LYS A C 1
ATOM 1459 O O . LYS A 1 192 ? -9.217 4.855 -7.780 1.00 92.00 192 LYS A O 1
ATOM 1464 N N . PHE A 1 193 ? -8.478 5.334 -5.709 1.00 94.38 193 PHE A N 1
ATOM 1465 C CA . PHE A 1 193 ? -7.275 4.511 -5.775 1.00 94.38 193 PHE A CA 1
ATOM 1466 C C . PHE A 1 193 ? -7.420 3.257 -4.924 1.00 94.38 193 PHE A C 1
ATOM 1468 O O . PHE A 1 193 ? -7.509 3.311 -3.691 1.00 94.38 193 PHE A O 1
ATOM 1475 N N . ASN A 1 194 ? -7.377 2.119 -5.608 1.00 94.62 194 ASN A N 1
ATOM 1476 C CA . ASN A 1 194 ? -7.325 0.803 -4.994 1.00 94.62 194 ASN A CA 1
ATOM 1477 C C . ASN A 1 194 ? -5.877 0.434 -4.659 1.00 94.62 194 ASN A C 1
ATOM 1479 O O . ASN A 1 194 ? -4.961 0.745 -5.426 1.00 94.62 194 ASN A O 1
ATOM 1483 N N . THR A 1 195 ? -5.680 -0.244 -3.527 1.00 95.75 195 THR A N 1
ATOM 1484 C CA . THR A 1 195 ? -4.361 -0.759 -3.137 1.00 95.75 195 THR A CA 1
ATOM 1485 C C . THR A 1 195 ? -3.989 -1.982 -3.976 1.00 95.75 195 THR A C 1
ATOM 1487 O O . THR A 1 195 ? -4.769 -2.928 -4.100 1.00 95.75 195 THR A O 1
ATOM 1490 N N . CYS A 1 196 ? -2.756 -1.994 -4.469 1.00 96.94 196 CYS A N 1
ATOM 1491 C CA . CYS A 1 196 ? -2.110 -3.168 -5.047 1.00 96.94 196 CYS A CA 1
ATOM 1492 C C . CYS A 1 196 ? -0.748 -3.412 -4.390 1.00 96.94 196 CYS A C 1
ATOM 1494 O O . CYS A 1 196 ? -0.266 -2.581 -3.617 1.00 96.94 196 CYS A O 1
ATOM 1496 N N . ARG A 1 197 ? -0.111 -4.539 -4.708 1.00 98.00 197 ARG A N 1
ATOM 1497 C CA . ARG A 1 197 ? 1.319 -4.764 -4.466 1.00 98.00 197 ARG A CA 1
ATOM 1498 C C . ARG A 1 197 ? 1.942 -5.531 -5.621 1.00 98.00 197 ARG A C 1
ATOM 1500 O O . ARG A 1 197 ? 1.293 -6.398 -6.195 1.00 98.00 197 ARG A O 1
ATOM 1507 N N . ALA A 1 198 ? 3.196 -5.251 -5.933 1.00 97.62 198 ALA A N 1
ATOM 1508 C CA . ALA A 1 198 ? 3.905 -5.922 -7.014 1.00 97.62 198 ALA A CA 1
ATOM 1509 C C . ALA A 1 198 ? 5.319 -6.315 -6.589 1.00 97.62 198 ALA A C 1
ATOM 1511 O O . ALA A 1 198 ? 5.951 -5.639 -5.770 1.00 97.62 198 ALA A O 1
ATOM 1512 N N . ALA A 1 199 ? 5.803 -7.430 -7.136 1.00 97.25 199 ALA A N 1
ATOM 1513 C CA . ALA A 1 199 ? 7.179 -7.855 -6.947 1.00 97.25 199 ALA A CA 1
ATOM 1514 C C . ALA A 1 199 ? 8.106 -6.981 -7.802 1.00 97.25 199 ALA A C 1
ATOM 1516 O O . ALA A 1 199 ? 7.894 -6.844 -9.005 1.00 97.25 199 ALA A O 1
ATOM 1517 N N . TYR A 1 200 ? 9.137 -6.395 -7.197 1.00 96.25 200 TYR A N 1
ATOM 1518 C CA . TYR A 1 200 ? 10.123 -5.584 -7.911 1.00 96.25 200 TYR A CA 1
ATOM 1519 C C . TYR A 1 200 ? 11.459 -5.587 -7.169 1.00 96.25 200 TYR A C 1
ATOM 1521 O O . TYR A 1 200 ? 11.495 -5.365 -5.964 1.00 96.25 200 TYR A O 1
ATOM 1529 N N . LYS A 1 201 ? 12.560 -5.861 -7.886 1.00 93.31 201 LYS A N 1
ATOM 1530 C CA . LYS A 1 201 ? 13.941 -5.877 -7.351 1.00 93.31 201 LYS A CA 1
ATOM 1531 C C . LYS A 1 201 ? 14.076 -6.630 -6.012 1.00 93.31 201 LYS A C 1
ATOM 1533 O O . LYS A 1 201 ? 14.639 -6.114 -5.058 1.00 93.31 201 LYS A O 1
ATOM 1538 N N . ALA A 1 202 ? 13.552 -7.860 -5.978 1.00 91.94 202 ALA A N 1
ATOM 1539 C CA . ALA A 1 202 ? 13.499 -8.765 -4.819 1.00 91.94 202 ALA A CA 1
ATOM 1540 C C . ALA A 1 202 ? 12.608 -8.322 -3.640 1.00 91.94 202 ALA A C 1
ATOM 1542 O O . ALA A 1 202 ? 12.496 -9.059 -2.663 1.00 91.94 202 ALA A O 1
ATOM 1543 N N . GLY A 1 203 ? 11.934 -7.176 -3.732 1.00 94.88 203 GLY A N 1
ATOM 1544 C CA . GLY A 1 203 ? 10.913 -6.742 -2.784 1.00 94.88 203 GLY A CA 1
ATOM 1545 C C . GLY A 1 203 ? 9.492 -7.024 -3.267 1.00 94.88 203 GLY A C 1
ATOM 1546 O O . GLY A 1 203 ? 9.247 -7.322 -4.438 1.00 94.88 203 GLY A O 1
ATOM 1547 N N . LEU A 1 204 ? 8.543 -6.885 -2.346 1.00 97.56 204 LEU A N 1
ATOM 1548 C CA . LEU A 1 204 ? 7.109 -6.847 -2.607 1.00 97.56 204 LEU A CA 1
ATOM 1549 C C . LEU A 1 204 ? 6.594 -5.484 -2.146 1.00 97.56 204 LEU A C 1
ATOM 1551 O O . LEU A 1 204 ? 6.450 -5.246 -0.946 1.00 97.56 204 LEU A O 1
ATOM 1555 N N . HIS A 1 205 ? 6.349 -4.582 -3.090 1.00 98.00 205 HIS A N 1
ATOM 1556 C CA . HIS A 1 205 ? 6.070 -3.176 -2.806 1.00 98.00 205 HIS A CA 1
ATOM 1557 C C . HIS A 1 205 ? 4.580 -2.872 -2.980 1.00 98.00 205 HIS A C 1
ATOM 1559 O O . HIS A 1 205 ? 4.036 -3.173 -4.044 1.00 98.00 205 HIS A O 1
ATOM 1565 N N . PRO A 1 206 ? 3.902 -2.281 -1.979 1.00 98.19 206 PRO A N 1
ATOM 1566 C CA . PRO A 1 206 ? 2.532 -1.822 -2.146 1.00 98.19 206 PRO A CA 1
ATOM 1567 C C . PRO A 1 206 ? 2.492 -0.502 -2.928 1.00 98.19 206 PRO A C 1
ATOM 1569 O O . PRO A 1 206 ? 3.447 0.279 -2.916 1.00 98.19 206 PRO A O 1
ATOM 1572 N N . GLY A 1 207 ? 1.365 -0.249 -3.581 1.00 97.62 207 GLY A N 1
ATOM 1573 C CA . GLY A 1 207 ? 1.143 0.925 -4.414 1.00 97.62 207 GLY A CA 1
ATOM 1574 C C . GLY A 1 207 ? -0.333 1.134 -4.733 1.00 97.62 207 GLY A C 1
ATOM 1575 O O . GLY A 1 207 ? -1.215 0.672 -3.999 1.00 97.62 207 GLY A O 1
ATOM 1576 N N . ARG A 1 208 ? -0.604 1.821 -5.845 1.00 96.25 208 ARG A N 1
ATOM 1577 C CA . ARG A 1 208 ? -1.966 2.098 -6.327 1.00 96.25 208 ARG A CA 1
ATOM 1578 C C . ARG A 1 208 ? -2.195 1.601 -7.741 1.00 96.25 208 ARG A C 1
ATOM 1580 O O . ARG A 1 208 ? -1.294 1.624 -8.572 1.00 96.25 208 ARG A O 1
ATOM 1587 N N . ILE A 1 209 ? -3.437 1.249 -8.030 1.00 94.94 209 ILE A N 1
ATOM 1588 C CA . ILE A 1 209 ? -3.860 0.884 -9.381 1.00 94.94 209 ILE A CA 1
ATOM 1589 C C . ILE A 1 209 ? -4.216 2.148 -10.169 1.00 94.94 209 ILE A C 1
ATOM 1591 O O . ILE A 1 209 ? -5.021 2.955 -9.701 1.00 94.94 209 ILE A O 1
ATOM 1595 N N . VAL A 1 210 ? -3.649 2.297 -11.368 1.00 93.44 210 VAL A N 1
ATOM 1596 C CA . VAL A 1 210 ? -4.068 3.280 -12.381 1.00 93.44 210 VAL A CA 1
ATOM 1597 C C . VAL A 1 210 ? -4.154 2.582 -13.733 1.00 93.44 210 VAL A C 1
ATOM 1599 O O . VAL A 1 210 ? -3.194 1.972 -14.199 1.00 93.44 210 VAL A O 1
ATOM 1602 N N . GLY A 1 211 ? -5.335 2.635 -14.352 1.00 91.69 211 GLY A N 1
ATOM 1603 C CA . GLY A 1 211 ? -5.626 1.839 -15.543 1.00 91.69 211 GLY A CA 1
ATOM 1604 C C . GLY A 1 211 ? -5.526 0.339 -15.247 1.00 91.69 211 GLY A C 1
ATOM 1605 O O . GLY A 1 211 ? -6.195 -0.164 -14.344 1.00 91.69 211 GLY A O 1
ATOM 1606 N N . SER A 1 212 ? -4.687 -0.363 -16.009 1.00 92.19 212 SER A N 1
ATOM 1607 C CA . SER A 1 212 ? -4.389 -1.793 -15.851 1.00 92.19 212 SER A CA 1
ATOM 1608 C C . SER A 1 212 ? -3.103 -2.069 -15.064 1.00 92.19 212 SER A C 1
ATOM 1610 O O . SER A 1 212 ? -2.707 -3.226 -14.955 1.00 92.19 212 SER A O 1
ATOM 1612 N N . GLN A 1 213 ? -2.443 -1.043 -14.518 1.00 94.88 213 GLN A N 1
ATOM 1613 C CA . GLN A 1 213 ? -1.117 -1.159 -13.912 1.00 94.88 213 GLN A CA 1
ATOM 1614 C C . GLN A 1 213 ? -1.140 -0.866 -12.410 1.00 94.88 213 GLN A C 1
ATOM 1616 O O . GLN A 1 213 ? -1.878 -0.000 -11.936 1.00 94.88 213 GLN A O 1
ATOM 1621 N N . CYS A 1 214 ? -0.271 -1.551 -11.669 1.00 96.56 214 CYS A N 1
ATOM 1622 C CA . CYS A 1 214 ? 0.079 -1.201 -10.298 1.00 96.56 214 CYS A CA 1
ATOM 1623 C C . CYS A 1 214 ? 1.290 -0.267 -10.306 1.00 96.56 214 CYS A C 1
ATOM 1625 O O . CYS A 1 214 ? 2.375 -0.667 -10.730 1.00 96.56 214 CYS A O 1
ATOM 1627 N N . LEU A 1 215 ? 1.106 0.973 -9.855 1.00 97.75 215 LEU A N 1
ATOM 1628 C CA . LEU A 1 215 ? 2.183 1.949 -9.719 1.00 97.75 215 LEU A CA 1
ATOM 1629 C C . LEU A 1 215 ? 2.744 1.878 -8.298 1.00 97.75 215 LEU A C 1
ATOM 1631 O O . LEU A 1 215 ? 2.024 2.124 -7.325 1.00 97.75 215 LEU A O 1
ATOM 1635 N N . ILE A 1 216 ? 4.022 1.517 -8.192 1.00 98.25 216 ILE A N 1
ATOM 1636 C CA . ILE A 1 216 ? 4.760 1.354 -6.934 1.00 98.25 216 ILE A CA 1
ATOM 1637 C C . ILE A 1 216 ? 5.917 2.353 -6.862 1.00 98.25 216 ILE A C 1
ATOM 1639 O O . ILE A 1 216 ? 6.470 2.756 -7.881 1.00 98.25 216 ILE A O 1
ATOM 1643 N N . GLY A 1 217 ? 6.295 2.770 -5.656 1.00 97.88 217 GLY A N 1
ATOM 1644 C CA . GLY A 1 217 ? 7.458 3.634 -5.439 1.00 97.88 217 GLY A CA 1
ATOM 1645 C C . GLY A 1 217 ? 8.706 2.792 -5.217 1.00 97.88 217 GLY A C 1
ATOM 1646 O O . GLY A 1 217 ? 8.652 1.808 -4.469 1.00 97.88 217 GLY A O 1
ATOM 1647 N N . TRP A 1 218 ? 9.828 3.158 -5.831 1.00 97.12 218 TRP A N 1
ATOM 1648 C CA . TRP A 1 218 ? 11.123 2.533 -5.576 1.00 97.12 218 TRP A CA 1
ATOM 1649 C C . TRP A 1 218 ? 12.275 3.508 -5.825 1.00 97.12 218 TRP A C 1
ATOM 1651 O O . TRP A 1 218 ? 12.465 3.970 -6.944 1.00 97.12 218 TRP A O 1
ATOM 1661 N N . ARG A 1 219 ? 13.085 3.772 -4.792 1.00 95.12 219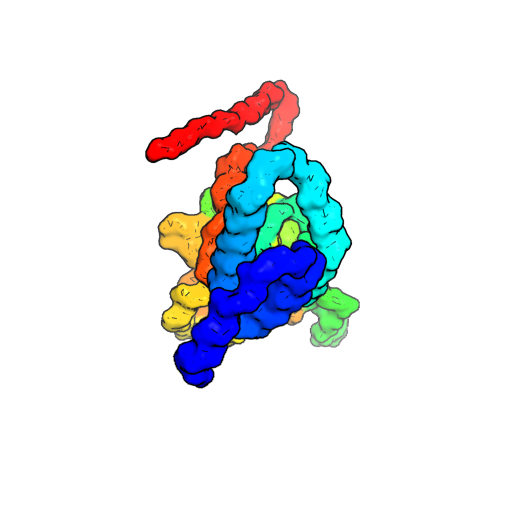 ARG A N 1
ATOM 1662 C CA . ARG A 1 219 ? 14.287 4.623 -4.857 1.00 95.12 219 ARG A CA 1
ATOM 1663 C C . ARG A 1 219 ? 14.047 5.976 -5.546 1.00 95.12 219 ARG A C 1
ATOM 1665 O O . ARG A 1 219 ? 14.855 6.406 -6.364 1.00 95.12 219 ARG A O 1
ATOM 1672 N N . GLY A 1 220 ? 12.948 6.646 -5.207 1.00 96.81 220 GLY A N 1
ATOM 1673 C CA . GLY A 1 220 ? 12.645 7.987 -5.715 1.00 96.81 220 GLY A CA 1
ATOM 1674 C C . GLY A 1 220 ? 11.863 8.010 -7.030 1.00 96.81 220 GLY A C 1
ATOM 1675 O O . GLY A 1 220 ? 11.397 9.076 -7.426 1.00 96.81 220 GLY A O 1
ATOM 1676 N N . ILE A 1 221 ? 11.652 6.863 -7.682 1.00 97.94 221 ILE A N 1
ATOM 1677 C CA . ILE A 1 221 ? 10.883 6.770 -8.930 1.00 97.94 221 ILE A CA 1
ATOM 1678 C C . ILE A 1 221 ? 9.583 5.989 -8.746 1.00 97.94 221 ILE A C 1
ATOM 1680 O O . ILE A 1 221 ? 9.449 5.146 -7.856 1.00 97.94 221 ILE A O 1
ATOM 1684 N N . GLU A 1 222 ? 8.620 6.257 -9.620 1.00 98.31 222 GLU A N 1
ATOM 1685 C CA . GLU A 1 222 ? 7.435 5.427 -9.801 1.00 98.31 222 GLU A CA 1
ATOM 1686 C C . GLU A 1 222 ? 7.706 4.344 -10.851 1.00 98.31 222 GLU A C 1
ATOM 1688 O O . GLU A 1 222 ? 8.240 4.609 -11.927 1.00 98.31 222 GLU A O 1
ATOM 1693 N N . VAL A 1 223 ? 7.323 3.111 -10.538 1.00 98.06 223 VAL A N 1
ATOM 1694 C CA . VAL A 1 223 ? 7.474 1.955 -11.418 1.00 98.06 223 VAL A CA 1
ATOM 1695 C C . VAL A 1 223 ? 6.098 1.358 -11.678 1.00 98.06 223 VAL A C 1
ATOM 1697 O O . VAL A 1 223 ? 5.373 1.025 -10.741 1.00 98.06 223 VAL A O 1
ATOM 1700 N N . ALA A 1 224 ? 5.755 1.184 -12.952 1.00 97.44 224 ALA A N 1
ATOM 1701 C CA . ALA A 1 224 ? 4.541 0.495 -13.367 1.00 97.44 224 ALA A CA 1
ATOM 1702 C C . ALA A 1 224 ? 4.771 -1.020 -13.460 1.00 97.44 224 ALA A C 1
ATOM 1704 O O . ALA A 1 224 ? 5.764 -1.473 -14.030 1.00 97.44 224 ALA A O 1
ATOM 1705 N N . GLN A 1 225 ? 3.842 -1.805 -12.918 1.00 97.00 225 GLN A N 1
ATOM 1706 C CA . GLN A 1 225 ? 3.855 -3.266 -12.970 1.00 97.00 225 GLN A CA 1
ATOM 1707 C C . GLN A 1 225 ? 2.528 -3.788 -13.527 1.00 97.00 225 GLN A C 1
ATOM 1709 O O . GLN A 1 225 ? 1.456 -3.410 -13.053 1.00 97.00 225 GLN A O 1
ATOM 1714 N N . SER A 1 226 ? 2.600 -4.671 -14.526 1.00 95.25 226 SER A N 1
ATOM 1715 C CA . SER A 1 226 ? 1.437 -5.355 -15.115 1.00 95.25 226 SER A CA 1
ATOM 1716 C C . SER A 1 226 ? 1.059 -6.638 -14.370 1.00 95.25 226 SER A C 1
ATOM 1718 O O . SER A 1 226 ? -0.081 -7.079 -14.444 1.00 95.25 226 SER A O 1
ATOM 1720 N N . ASN A 1 227 ? 1.993 -7.215 -13.608 1.00 95.69 227 ASN A N 1
ATOM 1721 C CA . ASN A 1 227 ? 1.739 -8.352 -12.729 1.00 95.69 227 ASN A CA 1
ATOM 1722 C C . ASN A 1 227 ? 1.752 -7.875 -11.274 1.00 95.69 227 ASN A C 1
ATOM 1724 O O . ASN A 1 227 ? 2.777 -7.397 -10.785 1.00 95.69 227 ASN A O 1
ATOM 1728 N N . TYR A 1 228 ? 0.622 -7.981 -10.587 1.00 96.50 228 TYR A N 1
ATOM 1729 C CA . TYR A 1 228 ? 0.454 -7.469 -9.226 1.00 96.50 228 TYR A CA 1
ATOM 1730 C C . TYR A 1 228 ? -0.681 -8.187 -8.505 1.00 96.50 228 TYR A C 1
ATOM 1732 O O . TYR A 1 228 ? -1.532 -8.799 -9.138 1.00 96.50 228 TYR A O 1
ATOM 1740 N N . ASP A 1 229 ? -0.727 -8.071 -7.183 1.00 96.25 229 ASP A N 1
ATOM 1741 C CA . ASP A 1 229 ? -1.882 -8.486 -6.396 1.00 96.25 229 ASP A CA 1
ATOM 1742 C C . ASP A 1 229 ? -2.748 -7.274 -6.035 1.00 96.25 229 ASP A C 1
ATOM 1744 O O . ASP A 1 229 ? -2.225 -6.206 -5.704 1.00 96.25 229 ASP A O 1
ATOM 1748 N N . ILE A 1 230 ? -4.069 -7.447 -6.028 1.00 95.12 230 ILE A N 1
ATOM 1749 C CA . ILE A 1 230 ? -5.038 -6.451 -5.547 1.00 95.12 230 ILE A CA 1
ATOM 1750 C C . ILE A 1 230 ? -5.455 -6.787 -4.116 1.00 95.12 230 ILE A C 1
AT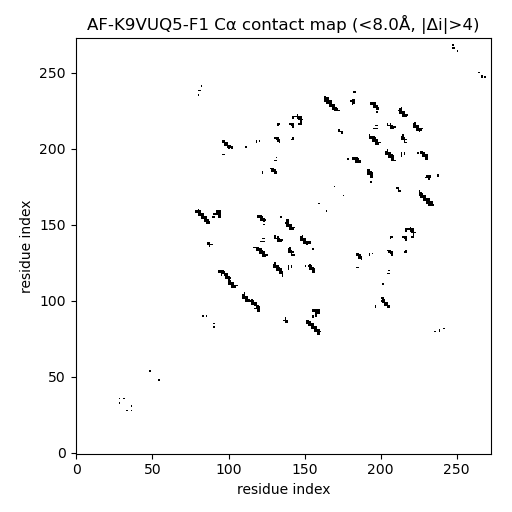OM 1752 O O . ILE A 1 230 ? -5.742 -7.945 -3.811 1.00 95.12 230 ILE A O 1
ATOM 1756 N N . LEU A 1 231 ? -5.521 -5.773 -3.248 1.00 94.88 231 LEU A N 1
ATOM 1757 C CA . LEU A 1 231 ? -5.976 -5.934 -1.869 1.00 94.88 231 LEU A CA 1
ATOM 1758 C C . LEU A 1 231 ? -7.506 -5.920 -1.773 1.00 94.88 231 LEU A C 1
ATOM 1760 O O . LEU A 1 231 ? -8.166 -4.961 -2.182 1.00 94.88 231 LEU A O 1
ATOM 1764 N N . TYR A 1 232 ? -8.046 -6.930 -1.103 1.00 93.06 232 TYR A N 1
ATOM 1765 C CA . TYR A 1 232 ? -9.435 -7.011 -0.672 1.00 93.06 232 TYR A CA 1
ATOM 1766 C C . TYR A 1 232 ? -9.492 -7.123 0.852 1.00 93.06 232 TYR A C 1
ATOM 1768 O O . TYR A 1 232 ? -8.748 -7.899 1.454 1.00 93.06 232 TYR A O 1
ATOM 1776 N N . ILE A 1 233 ? -10.397 -6.367 1.477 1.00 90.69 233 ILE A N 1
ATOM 1777 C CA . ILE A 1 233 ? -10.696 -6.486 2.908 1.00 90.69 233 ILE A CA 1
ATOM 1778 C C . ILE A 1 233 ? -12.189 -6.778 3.053 1.00 90.69 233 ILE A C 1
ATOM 1780 O O . ILE A 1 233 ? -13.033 -5.911 2.822 1.00 90.69 233 ILE A O 1
ATOM 1784 N N . GLN A 1 234 ? -12.524 -8.022 3.389 1.00 87.56 234 GLN A N 1
ATOM 1785 C CA . GLN A 1 234 ? -13.913 -8.475 3.462 1.00 87.56 234 GLN A CA 1
ATOM 1786 C C . GLN A 1 234 ? -14.678 -7.806 4.609 1.00 87.56 234 GLN A C 1
ATOM 1788 O O . GLN A 1 234 ? -14.122 -7.503 5.661 1.00 87.56 234 GLN A O 1
ATOM 1793 N N . GLY A 1 235 ? -15.980 -7.583 4.415 1.00 80.12 235 GLY A N 1
ATOM 1794 C CA . GLY A 1 235 ? -16.862 -7.034 5.455 1.00 80.12 235 GLY A CA 1
ATOM 1795 C C . GLY A 1 235 ? -16.651 -5.547 5.764 1.00 80.12 235 GLY A C 1
ATOM 1796 O O . GLY A 1 235 ? -17.405 -4.976 6.551 1.00 80.12 235 GLY A O 1
ATOM 1797 N N . VAL A 1 236 ? -15.685 -4.893 5.117 1.00 73.00 236 VAL A N 1
ATOM 1798 C CA . VAL A 1 236 ? -15.437 -3.462 5.267 1.00 73.00 236 VAL A CA 1
ATOM 1799 C C . VAL A 1 236 ? -16.098 -2.734 4.104 1.00 73.00 236 VAL A C 1
ATOM 1801 O O . VAL A 1 236 ? -15.519 -2.573 3.032 1.00 73.00 236 VAL A O 1
ATOM 1804 N N . LYS A 1 237 ? -17.340 -2.275 4.307 1.00 62.91 237 LYS A N 1
ATOM 1805 C CA . LYS A 1 237 ? -17.868 -1.185 3.473 1.00 62.91 237 LYS A CA 1
ATOM 1806 C C . LYS A 1 237 ? -16.958 0.016 3.715 1.00 62.91 237 LYS A C 1
ATOM 1808 O O . LYS A 1 237 ? -16.689 0.311 4.875 1.00 62.91 237 LYS A O 1
ATOM 1813 N N . GLU A 1 238 ? -16.459 0.616 2.630 1.00 61.72 238 GLU A N 1
ATOM 1814 C CA . GLU A 1 238 ? -15.573 1.790 2.573 1.00 61.72 238 GLU A CA 1
ATOM 1815 C C . GLU A 1 238 ? -15.508 2.546 3.912 1.00 61.72 238 GLU A C 1
ATOM 1817 O O . GLU A 1 238 ? -16.532 3.060 4.366 1.00 61.72 238 GLU A O 1
ATOM 1822 N N . LEU A 1 239 ? -14.333 2.574 4.562 1.00 61.72 239 LEU A N 1
ATOM 1823 C CA . LEU A 1 239 ? -14.119 3.254 5.849 1.00 61.72 239 LEU A CA 1
ATOM 1824 C C . LEU A 1 239 ? -14.244 4.776 5.661 1.00 61.72 239 LEU A C 1
ATOM 1826 O O . LEU A 1 239 ? -13.256 5.514 5.636 1.00 61.72 239 LEU A O 1
ATOM 1830 N N . LYS A 1 240 ? -15.479 5.246 5.497 1.00 54.06 240 LYS A N 1
ATOM 1831 C CA . LYS A 1 240 ? -15.866 6.652 5.510 1.00 54.06 240 LYS A CA 1
ATOM 1832 C C . LYS A 1 240 ? -15.748 7.111 6.959 1.00 54.06 240 LYS A C 1
ATOM 1834 O O . LYS A 1 240 ? -16.549 6.708 7.793 1.00 54.06 240 LYS A O 1
ATOM 1839 N N . GLY A 1 241 ? -14.712 7.874 7.293 1.00 46.22 241 GLY A N 1
ATOM 1840 C CA . GLY A 1 241 ? -14.589 8.369 8.670 1.00 46.22 241 GLY A CA 1
ATOM 1841 C C . GLY A 1 241 ? -13.304 9.093 9.044 1.00 46.22 241 GLY A C 1
ATOM 1842 O O . GLY A 1 241 ? -13.310 9.836 10.013 1.00 46.22 241 GLY A O 1
ATOM 1843 N N . ALA A 1 242 ? -12.213 8.948 8.288 1.00 49.22 242 ALA A N 1
ATOM 1844 C CA . ALA A 1 242 ? -10.954 9.628 8.633 1.00 49.22 242 ALA A CA 1
ATOM 1845 C C . ALA A 1 242 ? -10.634 10.865 7.772 1.00 49.22 242 ALA A C 1
ATOM 1847 O O . ALA A 1 242 ? -9.626 11.519 8.022 1.00 49.22 242 ALA A O 1
ATOM 1848 N N . VAL A 1 243 ? -11.461 11.185 6.766 1.00 46.56 243 VAL A N 1
ATOM 1849 C CA . VAL A 1 243 ? -11.274 12.379 5.914 1.00 46.56 243 VAL A CA 1
ATOM 1850 C C . VAL A 1 243 ? -11.858 13.638 6.571 1.00 46.56 243 VAL A C 1
ATOM 1852 O O . VAL A 1 243 ? -11.346 14.732 6.353 1.00 46.56 243 VAL A O 1
ATOM 1855 N N . GLU A 1 244 ? -12.866 13.499 7.440 1.00 44.66 244 GLU A N 1
ATOM 1856 C CA . GLU A 1 244 ? -13.467 14.642 8.147 1.00 44.66 244 GLU A CA 1
ATOM 1857 C C . GLU A 1 244 ? -12.463 15.307 9.108 1.00 44.66 244 GLU A C 1
ATOM 1859 O O . GLU A 1 244 ? -12.336 16.526 9.138 1.00 44.66 244 GLU A O 1
ATOM 1864 N N . LEU A 1 245 ? -11.666 14.508 9.830 1.00 44.38 245 LEU A N 1
ATOM 1865 C CA . LEU A 1 245 ? -10.701 15.014 10.817 1.00 44.38 245 LEU A CA 1
ATOM 1866 C C . LEU A 1 245 ? -9.412 15.574 10.195 1.00 44.38 245 LEU A C 1
ATOM 1868 O O . LEU A 1 245 ? -8.658 16.266 10.874 1.00 44.38 245 LEU A O 1
ATOM 1872 N N . SER A 1 246 ? -9.144 15.306 8.912 1.00 44.09 246 SER A N 1
ATOM 1873 C CA . SER A 1 246 ? -7.946 15.803 8.222 1.00 44.09 246 SER A CA 1
ATOM 1874 C C . SER A 1 246 ? -8.187 17.091 7.433 1.00 44.09 246 SER A C 1
ATOM 1876 O O . SER A 1 246 ? -7.229 17.700 6.982 1.00 44.09 246 SER A O 1
ATOM 1878 N N . ARG A 1 247 ? -9.431 17.556 7.258 1.00 46.25 247 ARG A N 1
ATOM 1879 C CA . ARG A 1 247 ? -9.674 18.886 6.662 1.00 46.25 247 ARG A CA 1
ATOM 1880 C C . ARG A 1 247 ? -9.440 20.034 7.643 1.00 46.25 247 ARG A C 1
ATOM 1882 O O . ARG A 1 247 ? -9.458 21.186 7.229 1.00 46.25 247 ARG A O 1
ATOM 1889 N N . GLN A 1 248 ? -9.235 19.734 8.926 1.00 46.78 248 GLN A N 1
ATOM 1890 C CA . GLN A 1 248 ? -9.366 20.748 9.965 1.00 46.78 248 GLN A CA 1
ATOM 1891 C C . GLN A 1 248 ? -8.071 21.495 10.301 1.00 46.78 248 GLN A C 1
ATOM 1893 O O . GLN A 1 248 ? -8.168 22.649 10.698 1.00 46.78 248 GLN A O 1
ATOM 1898 N N . CYS A 1 249 ? -6.879 20.929 10.082 1.00 41.53 249 CYS A N 1
ATOM 1899 C CA . CYS A 1 249 ? -5.615 21.641 10.317 1.00 41.53 249 CYS A CA 1
ATOM 1900 C C . CYS A 1 249 ? -4.459 21.023 9.507 1.00 41.53 249 CYS A C 1
ATOM 1902 O O . CYS A 1 249 ? -3.711 20.203 10.037 1.00 41.53 249 CYS A O 1
ATOM 1904 N N . TYR A 1 250 ? -4.270 21.415 8.249 1.00 50.25 250 TYR A N 1
ATOM 1905 C CA . TYR A 1 250 ? -2.948 21.312 7.621 1.00 50.25 250 TYR A CA 1
ATOM 1906 C C . TYR A 1 250 ? -2.546 22.713 7.176 1.00 50.25 250 TYR A C 1
ATOM 1908 O O . TYR A 1 250 ? -3.246 23.274 6.330 1.00 50.25 250 TYR A O 1
ATOM 1916 N N . PRO A 1 251 ? -1.479 23.313 7.738 1.00 46.41 251 PRO A N 1
ATOM 1917 C CA . PRO A 1 251 ? -0.865 24.443 7.068 1.00 46.41 251 PRO A CA 1
ATOM 1918 C C . PRO A 1 251 ? -0.418 23.938 5.697 1.00 46.41 251 PRO A C 1
ATOM 1920 O O . PRO A 1 251 ? 0.274 22.924 5.586 1.00 46.41 251 PRO A O 1
ATOM 1923 N N . ALA A 1 252 ? -0.914 24.587 4.649 1.00 45.31 252 ALA A N 1
ATOM 1924 C CA . ALA A 1 252 ? -0.380 24.375 3.323 1.00 45.31 252 ALA A CA 1
ATOM 1925 C C . ALA A 1 252 ? 1.092 24.802 3.331 1.00 45.31 252 ALA A C 1
ATOM 1927 O O . ALA A 1 252 ? 1.439 25.783 3.985 1.00 45.31 252 ALA A O 1
ATOM 1928 N N . THR A 1 253 ? 1.886 24.103 2.526 1.00 49.03 253 THR A N 1
ATOM 1929 C CA . THR A 1 253 ? 3.252 24.426 2.088 1.00 49.03 253 THR A CA 1
ATOM 1930 C C . THR A 1 253 ? 4.412 23.892 2.942 1.00 49.03 253 THR A C 1
ATOM 1932 O O . THR A 1 253 ? 4.617 24.256 4.094 1.00 49.03 253 THR A O 1
ATOM 1935 N N . ASP A 1 254 ? 5.203 23.034 2.287 1.00 46.28 254 ASP A N 1
ATOM 1936 C CA . ASP A 1 254 ? 6.619 22.759 2.552 1.00 46.28 254 ASP A CA 1
ATOM 1937 C C . ASP A 1 254 ? 7.503 23.850 1.895 1.00 46.28 254 ASP A C 1
ATOM 1939 O O . ASP A 1 254 ? 8.552 23.544 1.324 1.00 46.28 254 ASP A O 1
ATOM 1943 N N . GLU A 1 255 ? 7.085 25.123 1.903 1.00 57.62 255 GLU A N 1
ATOM 1944 C CA . GLU A 1 255 ? 8.021 26.198 1.561 1.00 57.62 255 GLU A CA 1
ATOM 1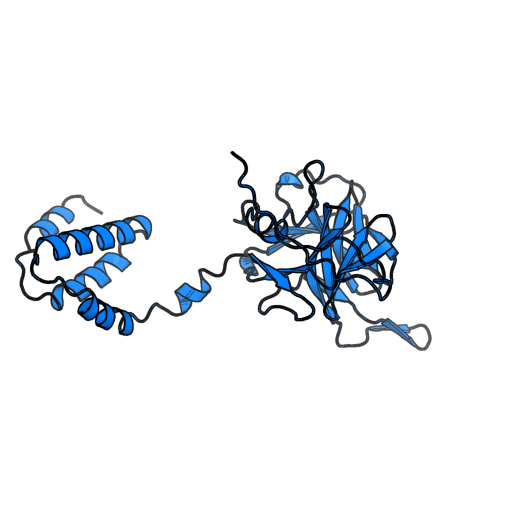945 C C . GLU A 1 255 ? 8.907 26.479 2.783 1.00 57.62 255 GLU A C 1
ATOM 1947 O O . GLU A 1 255 ? 8.398 26.540 3.908 1.00 57.62 255 GLU A O 1
ATOM 1952 N N . PRO A 1 256 ? 10.236 26.607 2.614 1.00 46.75 256 PRO A N 1
ATOM 1953 C CA . PRO A 1 256 ? 11.094 27.057 3.697 1.00 46.75 256 PRO A CA 1
ATOM 1954 C C . PRO A 1 256 ? 10.607 28.439 4.136 1.00 46.75 256 PRO A C 1
ATOM 1956 O O . PRO A 1 256 ? 10.703 29.399 3.379 1.00 46.75 256 PRO A O 1
ATOM 1959 N N . LEU A 1 257 ? 10.048 28.516 5.347 1.00 48.72 257 LEU A N 1
ATOM 1960 C CA . LEU A 1 257 ? 9.649 29.769 5.979 1.00 48.72 257 LEU A CA 1
ATOM 1961 C C . LEU A 1 257 ? 10.857 30.710 5.973 1.00 48.72 257 LEU A C 1
ATOM 1963 O O . LEU A 1 257 ? 11.825 30.468 6.697 1.00 48.72 257 LEU A O 1
ATOM 1967 N N . GLU A 1 258 ? 10.802 31.767 5.161 1.00 54.91 258 GLU A N 1
ATOM 1968 C CA . GLU A 1 258 ? 11.699 32.900 5.340 1.00 54.91 258 GLU A CA 1
ATOM 1969 C C . GLU A 1 258 ? 11.509 33.431 6.765 1.00 54.91 258 GLU A C 1
ATOM 1971 O O . GLU A 1 258 ? 10.396 33.641 7.260 1.00 54.91 258 GLU A O 1
ATOM 1976 N N . GLU A 1 259 ? 12.628 33.562 7.461 1.00 57.22 259 GLU A N 1
ATOM 1977 C CA . GLU A 1 259 ? 12.724 33.875 8.876 1.00 57.22 259 GLU A CA 1
ATOM 1978 C C . GLU A 1 259 ? 12.252 35.321 9.118 1.00 57.22 259 GLU A C 1
ATOM 1980 O O . GLU A 1 259 ? 13.050 36.253 9.092 1.00 57.22 259 GLU A O 1
ATOM 1985 N N . GLY A 1 260 ? 10.940 35.554 9.292 1.00 60.34 260 GLY A N 1
ATOM 1986 C CA . GLY A 1 260 ? 10.476 36.941 9.443 1.00 60.34 260 GLY A CA 1
ATOM 1987 C C . GLY A 1 260 ? 9.042 37.242 9.876 1.00 60.34 260 GLY A C 1
ATOM 1988 O O . GLY A 1 260 ? 8.826 38.315 10.438 1.00 60.34 260 GLY A O 1
ATOM 1989 N N . THR A 1 261 ? 8.049 36.370 9.693 1.00 50.34 261 THR A N 1
ATOM 1990 C CA . THR A 1 261 ? 6.643 36.759 9.942 1.00 50.34 261 THR A CA 1
ATOM 1991 C C . THR A 1 261 ? 5.867 35.712 10.741 1.00 50.34 261 THR A C 1
ATOM 1993 O O . THR A 1 261 ? 5.630 34.586 10.319 1.00 50.34 261 THR A O 1
ATOM 1996 N N . ARG A 1 262 ? 5.453 36.098 11.956 1.00 50.06 262 ARG A N 1
ATOM 1997 C CA . ARG A 1 262 ? 4.530 35.329 12.800 1.00 50.06 262 ARG A CA 1
ATOM 1998 C C . ARG A 1 262 ? 3.094 35.614 12.365 1.00 50.06 262 ARG A C 1
ATOM 2000 O O . ARG A 1 262 ? 2.442 36.469 12.960 1.00 50.06 262 ARG A O 1
ATOM 2007 N N . GLU A 1 263 ? 2.584 34.890 11.377 1.00 44.28 263 GLU A N 1
ATOM 2008 C CA . GLU A 1 263 ? 1.135 34.797 11.184 1.00 44.28 263 GLU A CA 1
ATOM 2009 C C . GLU A 1 263 ? 0.588 33.596 11.961 1.00 44.28 263 GLU A C 1
ATOM 2011 O O . GLU A 1 263 ? 0.937 32.440 11.728 1.00 44.28 263 GLU A O 1
ATOM 2016 N N . ALA A 1 264 ? -0.264 33.881 12.946 1.00 44.75 264 ALA A N 1
ATOM 2017 C CA . ALA A 1 264 ? -1.031 32.864 13.641 1.00 44.75 264 ALA A CA 1
ATOM 2018 C C . ALA A 1 264 ? -2.052 32.266 12.664 1.00 44.75 264 ALA A C 1
ATOM 2020 O O . ALA A 1 264 ? -2.934 32.974 12.179 1.00 44.75 264 ALA A O 1
ATOM 2021 N N . SER A 1 265 ? -1.968 30.961 12.390 1.00 41.69 265 SER A N 1
ATOM 2022 C CA . SER A 1 265 ? -2.983 30.275 11.589 1.00 41.69 265 SER A CA 1
ATOM 2023 C C . SER A 1 265 ? -4.319 30.278 12.345 1.00 41.69 265 SER A C 1
ATOM 2025 O O . SER A 1 265 ? -4.522 29.503 13.286 1.00 41.69 265 SER A O 1
ATOM 2027 N N . VAL A 1 266 ? -5.240 31.156 11.955 1.00 39.69 266 VAL A N 1
ATOM 2028 C CA . VAL A 1 266 ? -6.606 31.185 12.488 1.00 39.69 266 VAL A CA 1
ATOM 2029 C C . VAL A 1 266 ? -7.415 30.080 11.810 1.00 39.69 266 VAL A C 1
ATOM 2031 O O . VAL A 1 266 ? -7.798 30.184 10.647 1.00 39.69 266 VAL A O 1
ATOM 2034 N N . CYS A 1 267 ? -7.690 29.004 12.547 1.00 36.56 267 CYS A N 1
ATOM 2035 C CA . CYS A 1 267 ? -8.612 27.950 12.129 1.00 36.56 267 CYS A CA 1
ATOM 2036 C C . CYS A 1 267 ? -10.059 28.443 12.286 1.00 36.56 267 CYS A C 1
ATOM 2038 O O . CYS A 1 267 ? -10.635 28.357 13.368 1.00 36.56 267 CYS A O 1
ATOM 2040 N N . ASN A 1 268 ? -10.661 28.966 11.215 1.00 38.47 268 ASN A N 1
ATOM 2041 C CA . ASN A 1 268 ? -12.077 29.336 11.212 1.00 38.47 268 ASN A CA 1
ATOM 2042 C C . ASN A 1 268 ? -12.945 28.137 10.806 1.00 38.47 268 ASN A C 1
ATOM 2044 O O . ASN A 1 268 ? -13.110 27.834 9.626 1.00 38.47 268 ASN A O 1
ATOM 2048 N N . SER A 1 269 ? -13.547 27.467 11.788 1.00 36.38 269 SER A N 1
ATOM 2049 C CA . SER A 1 269 ? -14.609 26.490 11.547 1.00 36.38 269 SER A CA 1
ATOM 2050 C C . SER A 1 269 ? -15.945 27.213 11.355 1.00 36.38 269 SER A C 1
ATOM 2052 O O . SER A 1 269 ? -16.596 27.585 12.332 1.00 36.38 269 SER A O 1
ATOM 2054 N N . ARG A 1 270 ? -16.390 27.397 10.107 1.00 32.41 270 ARG A N 1
ATOM 2055 C CA . ARG A 1 270 ? -17.820 27.613 9.838 1.00 32.41 270 ARG A CA 1
ATOM 2056 C C . ARG A 1 270 ? -18.472 26.264 9.525 1.00 32.41 270 ARG A C 1
ATOM 2058 O O . ARG A 1 270 ? -17.983 25.574 8.633 1.00 32.41 270 ARG A O 1
ATOM 2065 N N . PRO A 1 271 ? -19.553 25.877 10.221 1.00 31.27 271 PRO A N 1
ATOM 2066 C CA . PRO A 1 271 ? -20.333 24.711 9.835 1.00 31.27 271 PRO A CA 1
ATOM 2067 C C . PRO A 1 271 ? -21.006 24.972 8.481 1.00 31.27 271 PRO A C 1
ATOM 2069 O O . PRO A 1 271 ? -21.572 26.046 8.259 1.00 31.27 271 PRO A O 1
ATOM 2072 N N . LEU A 1 272 ? -20.931 23.996 7.576 1.00 37.06 272 LEU A N 1
ATOM 2073 C CA . LEU A 1 272 ? -21.764 23.971 6.375 1.00 37.06 272 LEU A CA 1
ATOM 2074 C C . LEU A 1 272 ? -23.204 23.650 6.804 1.00 37.06 272 LEU A C 1
ATOM 2076 O O . LEU A 1 272 ? -23.417 22.728 7.593 1.00 37.06 272 LEU A O 1
ATOM 2080 N N . LYS A 1 273 ? -24.154 24.464 6.336 1.00 37.94 273 LYS A N 1
ATOM 2081 C CA . LYS A 1 273 ? -25.596 24.210 6.442 1.00 37.94 273 LYS A CA 1
ATOM 2082 C C . LYS A 1 273 ? -26.032 23.175 5.415 1.00 37.94 273 LYS A C 1
ATOM 2084 O O . LYS A 1 273 ? -25.439 23.184 4.314 1.00 37.94 273 LYS A O 1
#

Solvent-accessible surface area (backbone atoms only — not comparable to full-atom values): 16233 Å² total; per-residue (Å²): 137,68,82,71,70,65,63,66,71,72,76,69,84,68,95,70,59,82,72,61,54,52,60,52,51,55,60,50,48,77,75,43,60,70,78,55,39,56,52,49,53,54,50,52,52,53,51,53,52,68,74,41,82,80,73,79,62,72,74,70,62,60,68,59,60,83,70,61,79,69,58,74,66,57,67,72,74,61,59,60,68,42,74,43,77,36,76,40,63,84,63,81,61,48,38,72,68,32,30,46,32,50,66,48,76,56,96,90,39,81,42,74,47,81,80,54,46,70,22,25,42,18,29,34,76,56,96,88,28,32,41,30,14,29,30,50,97,38,24,30,36,26,52,54,96,65,28,32,46,78,31,50,62,27,28,38,38,20,37,60,61,71,90,38,55,47,72,51,80,45,74,50,92,56,81,63,92,60,63,88,66,37,37,68,60,27,28,54,97,89,46,72,22,31,36,24,31,30,76,52,84,82,17,33,39,33,14,27,47,56,90,55,26,34,36,22,49,56,97,57,28,40,43,79,31,46,50,29,30,39,36,31,49,63,96,59,72,76,86,82,73,66,66,72,74,62,74,69,78,68,84,81,73,95,64,84,75,72,93,80,74,93,76,79,86,78,79,80,85,73,82,84,128

Sequence (273 aa):
MERSSLRNLKAEFVATDPVQDLDIMKRLSSLLPASVASTLFVAAFAACAQANPGVTQVSQIWHISDSVRINPNINKLISRPAWVVTRGELPKNALKVGYDAFVTEEDGHVIAKTPATSLYLCRAIHEGTIYPGKYVNGSCSISVNGVERHQKISQVLVNVPSEIVRWDSIKGEGFHPLHGLAFASGGDSAQKFNTCRAAYKAGLHPGRIVGSQCLIGWRGIEVAQSNYDILYIQGVKELKGAVELSRQCYPATDEPLEEGTREASVCNSRPLK

pLDDT: mean 75.89, std 21.29, range [31.27, 98.5]

Organism: NCBI:txid1173022

Mean predicted aligned error: 14.94 Å

Radius of gyration: 26.98 Å; Cα contacts (8 Å, |Δi|>4): 436; chains: 1; bounding box: 76×62×66 Å

Secondary structure (DSSP, 8-state):
--TTHHHHTTS------HHHHHHHHHHHHTTS-HHHHHHHHHHHHHHHHHH-TT---GGGTHHHHTT----HHHHHT----EEEEESSSPPTTB-EEEEEEEEEEETTEEEEEEEEEEEEEEEEEETTEEEEEEEETTEEEEEETTEEEEESSEEEEE---GGGEEEEEE-SS---GGGGGS-EEEE-SS-EEEEEEEEETTEEEEEEEETTEEEEEETTEEEEESSEEEEEETT----TTSSTTTSS----------TT---------PPP-

InterPro domains:
  IPR006616 DM9 repeat [PF11901] (117-171)

Foldseek 3Di:
DDPVVVVVVVPPPPDDDPVVVVVVLVVVLVVDDPVVNVVVVVVVVVVVCVVCVPPPDPPVVVVVVVPPPPPPVVVLVPLDKDWDKFQQDDDPQFAFDKWAWDFDQDPNDTDTDPDTFTWGWKWDDDPNWIWIFTDGRQWGWAADPFWTDTHSIIITIGRAPPVQKDKDKAAAQDDDPCPVQFQQRITDPVDTWGKKWDDDPNMITIGTDDRQWGWHHDPTGTDTDNIIITIGGPPDDHPPDDVVVVVQDDDDDPDPPDPDDDDDPDRDDDDDD